Protein AF-E0S6K5-F1 (afdb_monomer_lite)

Organism: Encephalitozoon intestinalis (strain ATCC 50506) (NCBI:txid876142)

Radius of gyration: 36.98 Å; chains: 1; bounding box: 66×77×98 Å

Sequence (216 aa):
MKSRERVLEDIRNRLRTLLSSRKCIGMESIRDDFFFMITNPKIFDELVMEPVFSCNKYWEFKRLMYLCGYSHINRCMFMKGGEKEGRAPSILLKRPEEKDLLRFEEALEDLRKKYLDLEEILDDVWDRLDNIDGALERSMGAIRDVFNKGAEVSGVDLQEINGLVDSLMKYDESESMDTFSEGATPEESDIEAFSSSSEEGHTKVLENKEKKISFF

pLDDT: mean 70.88, std 19.79, range [31.06, 93.88]

Foldseek 3Di:
DPPPVVVLVLLVVLLQCVQPVPDPQQKHDPPNSQKMWRNDVVSCQVPPQCPRVNHNDVVVVQVSCVVNQWDAPDPTMIGRHDPDDDDDPPPPPPDDDPVNVVVVVVVVVVVVVVVVVVVVVVVVVVVVVVVVVVVVVVVVVVVVVVVVVVCVVVVPDPVVVVVVVVVVVVVVVVPDDDDDDDDDDDDDDDDDDDDDDDDDDDDDDDDDDDDDDDDD

Structure (mmCIF, N/CA/C/O backbone):
data_AF-E0S6K5-F1
#
_entry.id   AF-E0S6K5-F1
#
loop_
_atom_site.group_PDB
_atom_site.id
_atom_site.type_symbol
_atom_site.label_atom_id
_atom_site.label_alt_id
_atom_site.label_comp_id
_atom_site.label_asym_id
_atom_site.label_entity_id
_atom_site.label_seq_id
_atom_site.pdbx_PDB_ins_code
_atom_site.Cartn_x
_atom_site.Cartn_y
_atom_site.Cartn_z
_atom_site.occupancy
_atom_site.B_iso_or_equiv
_atom_site.auth_seq_id
_atom_site.auth_comp_id
_atom_site.auth_asym_id
_atom_site.auth_atom_id
_atom_site.pdbx_PDB_model_num
ATOM 1 N N . MET A 1 1 ? -7.425 6.017 -33.477 1.00 52.50 1 MET A N 1
ATOM 2 C CA . MET A 1 1 ? -6.821 5.480 -32.236 1.00 52.50 1 MET A CA 1
ATOM 3 C C . MET A 1 1 ? -5.305 5.508 -32.376 1.00 52.50 1 MET A C 1
ATOM 5 O O . MET A 1 1 ? -4.806 4.985 -33.365 1.00 52.50 1 MET A O 1
ATOM 9 N N . LYS A 1 2 ? -4.562 6.145 -31.458 1.00 61.28 2 LYS A N 1
ATOM 10 C CA . LYS A 1 2 ? -3.095 5.982 -31.419 1.00 61.28 2 LYS A CA 1
ATOM 11 C C . LYS A 1 2 ? -2.809 4.514 -31.083 1.00 61.28 2 LYS A C 1
ATOM 13 O O . LYS A 1 2 ? -3.434 3.984 -30.169 1.00 61.28 2 LYS A O 1
ATOM 18 N N . SER A 1 3 ? -1.927 3.848 -31.830 1.00 82.88 3 SER A N 1
ATOM 19 C CA . SER A 1 3 ? -1.516 2.489 -31.467 1.00 82.88 3 SER A CA 1
ATOM 20 C C . SER A 1 3 ? -0.859 2.514 -30.086 1.00 82.88 3 SER A C 1
ATOM 22 O O . SER A 1 3 ? -0.170 3.476 -29.740 1.00 82.88 3 SER A O 1
ATOM 24 N N . ARG A 1 4 ? -1.083 1.465 -29.291 1.00 80.38 4 ARG A N 1
ATOM 25 C CA . ARG A 1 4 ? -0.506 1.301 -27.948 1.00 80.38 4 ARG A CA 1
ATOM 26 C C . ARG A 1 4 ? 1.006 1.564 -27.929 1.00 80.38 4 ARG A C 1
ATOM 28 O O . ARG A 1 4 ? 1.486 2.255 -27.041 1.00 80.38 4 ARG A O 1
ATOM 35 N N . GLU A 1 5 ? 1.717 1.094 -28.953 1.00 82.06 5 GLU A N 1
ATOM 36 C CA . GLU A 1 5 ? 3.147 1.343 -29.180 1.00 82.06 5 GLU A CA 1
ATOM 37 C C . GLU A 1 5 ? 3.506 2.836 -29.158 1.00 82.06 5 GLU A C 1
ATOM 39 O O . GLU A 1 5 ? 4.441 3.246 -28.481 1.00 82.06 5 GLU A O 1
ATOM 44 N N . ARG A 1 6 ? 2.730 3.673 -29.863 1.00 86.19 6 ARG A N 1
ATOM 45 C CA . ARG A 1 6 ? 2.993 5.118 -29.958 1.00 86.19 6 ARG A CA 1
ATOM 46 C C . ARG A 1 6 ? 2.796 5.820 -28.622 1.00 86.19 6 ARG A C 1
ATOM 48 O O . ARG A 1 6 ? 3.482 6.795 -28.350 1.00 86.19 6 ARG A O 1
ATOM 55 N N . VAL A 1 7 ? 1.849 5.347 -27.811 1.00 85.88 7 VAL A N 1
ATOM 56 C CA . VAL A 1 7 ? 1.611 5.887 -26.466 1.00 85.88 7 VAL A CA 1
ATOM 57 C C . VAL A 1 7 ? 2.765 5.513 -25.538 1.00 85.88 7 VAL A C 1
ATOM 59 O O . VAL A 1 7 ? 3.271 6.370 -24.826 1.00 85.88 7 VAL A O 1
ATOM 62 N N . LEU A 1 8 ? 3.223 4.261 -25.580 1.00 85.31 8 LEU A N 1
ATOM 63 C CA . LEU A 1 8 ? 4.361 3.826 -24.769 1.00 85.31 8 LEU A CA 1
ATOM 64 C C . LEU A 1 8 ? 5.661 4.527 -25.180 1.00 85.31 8 LEU A C 1
ATOM 66 O O . LEU A 1 8 ? 6.419 4.934 -24.307 1.00 85.31 8 LEU A O 1
ATOM 70 N N . GLU A 1 9 ? 5.902 4.743 -26.475 1.00 87.62 9 GLU A N 1
ATOM 71 C CA . GLU A 1 9 ? 7.087 5.483 -26.927 1.00 87.62 9 GLU A CA 1
ATOM 72 C C . GLU A 1 9 ? 7.042 6.964 -26.520 1.00 87.62 9 GLU A C 1
ATOM 74 O O . GLU A 1 9 ? 8.062 7.514 -26.111 1.00 87.62 9 GLU A O 1
ATOM 79 N N . ASP A 1 10 ? 5.867 7.606 -26.549 1.00 90.50 10 ASP A N 1
ATOM 80 C CA . ASP A 1 10 ? 5.690 8.966 -26.014 1.00 90.50 10 ASP A CA 1
ATOM 81 C C . ASP A 1 10 ? 6.072 9.030 -24.527 1.00 90.50 10 ASP A C 1
ATOM 83 O O . ASP A 1 10 ? 6.828 9.901 -24.100 1.00 90.50 10 ASP A O 1
ATOM 87 N N . ILE A 1 11 ? 5.637 8.044 -23.744 1.00 89.44 11 ILE A N 1
ATOM 88 C CA . ILE A 1 11 ? 5.945 7.947 -22.313 1.00 89.44 11 ILE A CA 1
ATOM 89 C C . ILE A 1 11 ? 7.441 7.709 -22.077 1.00 89.44 11 ILE A C 1
ATOM 91 O O . ILE A 1 11 ? 8.036 8.376 -21.228 1.00 89.44 11 ILE A O 1
ATOM 95 N N . ARG A 1 12 ? 8.084 6.829 -22.858 1.00 88.00 12 ARG A N 1
ATOM 96 C CA . ARG A 1 12 ? 9.545 6.643 -22.813 1.00 88.00 12 ARG A CA 1
ATOM 97 C C . ARG A 1 12 ? 10.284 7.941 -23.137 1.00 88.00 12 ARG A C 1
ATOM 99 O O . ARG A 1 12 ? 11.256 8.265 -22.463 1.00 88.00 12 ARG A O 1
ATOM 106 N N . ASN A 1 13 ? 9.827 8.702 -24.132 1.00 89.00 13 ASN A N 1
ATOM 107 C CA . ASN A 1 13 ? 10.437 9.979 -24.511 1.00 89.00 13 ASN A CA 1
ATOM 108 C C . ASN A 1 13 ? 10.299 11.045 -23.423 1.00 89.00 13 ASN A C 1
ATOM 110 O O . ASN A 1 13 ? 11.260 11.774 -23.159 1.00 89.00 13 ASN A O 1
ATOM 114 N N . ARG A 1 14 ? 9.149 11.103 -22.743 1.00 89.50 14 ARG A N 1
ATOM 115 C CA . ARG A 1 14 ? 8.965 11.966 -21.566 1.00 89.50 14 ARG A CA 1
ATOM 116 C C . ARG A 1 14 ? 9.920 11.573 -20.445 1.00 89.50 14 ARG A C 1
ATOM 118 O O . ARG A 1 14 ? 10.608 12.438 -19.915 1.00 89.50 14 ARG A O 1
ATOM 125 N N . LEU A 1 15 ? 10.029 10.277 -20.141 1.00 88.62 15 LEU A N 1
ATOM 126 C CA . LEU A 1 15 ? 10.947 9.773 -19.119 1.00 88.62 15 LEU A CA 1
ATOM 127 C C . LEU A 1 15 ? 12.413 10.112 -19.440 1.00 88.62 15 LEU A C 1
ATOM 129 O O . LEU A 1 15 ? 13.097 10.661 -18.581 1.00 88.62 15 LEU A O 1
ATOM 133 N N . ARG A 1 16 ? 12.878 9.869 -20.675 1.00 86.00 16 ARG A N 1
ATOM 134 C CA . ARG A 1 16 ? 14.235 10.247 -21.127 1.00 86.00 16 ARG A CA 1
ATOM 135 C C . ARG A 1 16 ? 14.485 11.745 -20.964 1.00 86.00 16 ARG A C 1
ATOM 137 O O . ARG A 1 16 ? 15.515 12.150 -20.434 1.00 86.00 16 ARG A O 1
ATOM 144 N N . THR A 1 17 ? 13.520 12.571 -21.375 1.00 87.19 17 THR A N 1
ATOM 145 C CA . THR A 1 17 ? 13.602 14.032 -21.227 1.00 87.19 17 THR A CA 1
ATOM 146 C C . THR A 1 17 ? 13.746 14.431 -19.760 1.00 87.19 17 THR A C 1
ATOM 148 O O . THR A 1 17 ? 14.602 15.252 -19.437 1.00 87.19 17 THR A O 1
ATOM 151 N N . LEU A 1 18 ? 12.954 13.831 -18.864 1.00 86.62 18 LEU A N 1
ATOM 152 C CA . LEU A 1 18 ? 13.034 14.105 -17.431 1.00 86.62 18 LEU A CA 1
ATOM 153 C C . LEU A 1 18 ? 14.399 13.727 -16.852 1.00 86.62 18 LEU A C 1
ATOM 155 O O . LEU A 1 18 ? 15.033 14.561 -16.206 1.00 86.62 18 LEU A O 1
ATOM 159 N N . LEU A 1 19 ? 14.865 12.509 -17.127 1.00 84.69 19 LEU A N 1
ATOM 160 C CA . LEU A 1 19 ? 16.141 11.990 -16.628 1.00 84.69 19 LEU A CA 1
ATOM 161 C C . LEU A 1 19 ? 17.348 12.767 -17.175 1.00 84.69 19 LEU A C 1
ATOM 163 O O . LEU A 1 19 ? 18.331 12.959 -16.462 1.00 84.69 19 LEU A O 1
ATOM 167 N N . SER A 1 20 ? 17.242 13.291 -18.398 1.00 82.56 20 SER A N 1
ATOM 168 C CA . SER A 1 20 ? 18.275 14.118 -19.034 1.00 82.56 20 SER A CA 1
ATOM 169 C C . SER A 1 20 ? 18.255 15.584 -18.587 1.00 82.56 20 SER A C 1
ATOM 171 O O . SER A 1 20 ? 19.233 16.302 -18.791 1.00 82.56 20 SER A O 1
ATOM 173 N N . SER A 1 21 ? 17.161 16.062 -17.982 1.00 76.81 21 SER A N 1
ATOM 174 C CA . SER A 1 21 ? 16.933 17.498 -17.762 1.00 76.81 21 SER A CA 1
ATOM 175 C C . SER A 1 21 ? 17.867 18.160 -16.736 1.00 76.81 21 SER A C 1
ATOM 177 O O . SER A 1 21 ? 17.784 19.374 -16.552 1.00 76.81 21 SER A O 1
ATOM 179 N N . ARG A 1 22 ? 18.750 17.406 -16.057 1.00 66.12 22 ARG A N 1
ATOM 180 C CA . ARG A 1 22 ? 19.609 17.830 -14.921 1.00 66.12 22 ARG A CA 1
ATOM 181 C C . ARG A 1 22 ? 18.869 18.507 -13.754 1.00 66.12 22 ARG A C 1
ATOM 183 O O . ARG A 1 22 ? 19.490 18.815 -12.740 1.00 66.12 22 ARG A O 1
ATOM 190 N N . LYS A 1 23 ? 17.559 18.730 -13.858 1.00 71.62 23 LYS A N 1
ATOM 191 C CA . LYS A 1 23 ? 16.704 19.235 -12.791 1.00 71.62 23 LYS A CA 1
ATOM 192 C C . LYS A 1 23 ? 16.303 18.048 -11.926 1.00 71.62 23 LYS A C 1
ATOM 194 O O . LYS A 1 23 ? 15.588 17.163 -12.384 1.00 71.62 23 LYS A O 1
ATOM 199 N N . CYS A 1 24 ? 16.758 18.034 -10.676 1.00 66.00 24 CYS A N 1
ATOM 200 C CA . CYS A 1 24 ? 16.356 17.016 -9.710 1.00 66.00 24 CYS A CA 1
ATOM 201 C C . CYS A 1 24 ? 14.922 17.308 -9.234 1.00 66.00 24 CYS A C 1
ATOM 203 O O . CYS A 1 24 ? 14.706 17.945 -8.208 1.00 66.00 24 CYS A O 1
ATOM 205 N N . ILE A 1 25 ? 13.927 16.882 -10.013 1.00 81.44 25 ILE A N 1
ATOM 206 C CA . ILE A 1 25 ? 12.492 17.026 -9.698 1.00 81.44 25 ILE A CA 1
ATOM 207 C C . ILE A 1 25 ? 11.985 15.854 -8.842 1.00 81.44 25 ILE A C 1
ATOM 209 O O . ILE A 1 25 ? 10.952 15.252 -9.115 1.00 81.44 25 ILE A O 1
ATOM 213 N N . GLY A 1 26 ? 12.769 15.473 -7.830 1.00 79.25 26 GLY A N 1
ATOM 214 C CA . GLY A 1 26 ? 12.508 14.283 -7.016 1.00 79.25 26 GLY A CA 1
ATOM 215 C C . GLY A 1 26 ? 12.821 12.958 -7.718 1.00 79.25 26 GLY A C 1
ATOM 216 O O . GLY A 1 26 ? 12.506 11.902 -7.176 1.00 79.25 26 GLY A O 1
ATOM 217 N N . MET A 1 27 ? 13.464 13.003 -8.888 1.00 86.00 27 MET A N 1
ATOM 218 C CA . MET A 1 27 ? 13.946 11.843 -9.634 1.00 86.00 27 MET A CA 1
ATOM 219 C C . MET A 1 27 ? 15.360 12.106 -10.153 1.00 86.00 27 MET A C 1
ATOM 221 O O . MET A 1 27 ? 15.649 13.197 -10.643 1.00 86.00 27 MET A O 1
ATOM 225 N N . GLU A 1 28 ? 16.228 11.103 -10.058 1.00 84.44 28 GLU A N 1
ATOM 226 C CA . GLU A 1 28 ? 17.626 11.188 -10.471 1.00 84.44 28 GLU A CA 1
ATOM 227 C C . GLU A 1 28 ? 18.018 9.978 -11.321 1.00 84.44 28 GLU A C 1
ATOM 229 O O . GLU A 1 28 ? 17.720 8.830 -10.977 1.00 84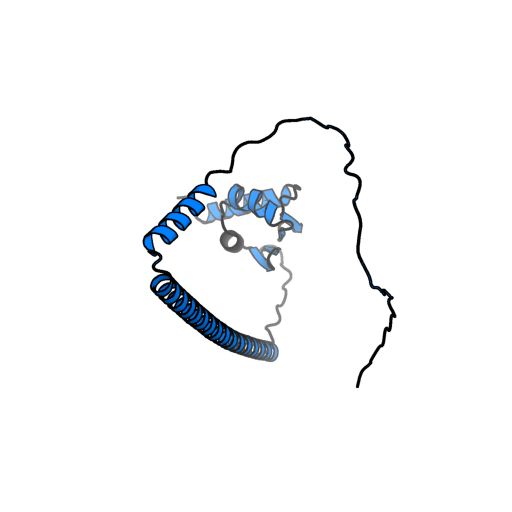.44 28 GLU A O 1
ATOM 234 N N . SER A 1 29 ? 18.689 10.250 -12.442 1.00 84.00 29 SER A N 1
ATOM 235 C CA . SER A 1 29 ? 19.301 9.229 -13.292 1.00 84.00 29 SER A CA 1
ATOM 236 C C . SER A 1 29 ? 20.670 8.873 -12.725 1.00 84.00 29 SER A C 1
ATOM 238 O O . SER A 1 29 ? 21.519 9.743 -12.558 1.00 84.00 29 SER A O 1
ATOM 240 N N . ILE A 1 30 ? 20.893 7.594 -12.433 1.00 75.94 30 ILE A N 1
ATOM 241 C CA . ILE A 1 30 ? 22.168 7.104 -11.887 1.00 75.94 30 ILE A CA 1
ATOM 242 C C . ILE A 1 30 ? 23.116 6.701 -13.028 1.00 75.94 30 ILE A C 1
ATOM 244 O O . ILE A 1 30 ? 24.336 6.774 -12.882 1.00 75.94 30 ILE A O 1
ATOM 248 N N . ARG A 1 31 ? 22.576 6.251 -14.173 1.00 69.19 31 ARG A N 1
ATOM 249 C CA . ARG A 1 31 ? 23.374 5.773 -15.315 1.00 69.19 31 ARG A CA 1
ATOM 250 C C . ARG A 1 31 ? 22.577 5.800 -16.620 1.00 69.19 31 ARG A C 1
ATOM 252 O O . ARG A 1 31 ? 21.830 4.856 -16.862 1.00 69.19 31 ARG A O 1
ATOM 259 N N . ASP A 1 32 ? 22.750 6.847 -17.428 1.00 65.75 32 ASP A N 1
ATOM 260 C CA . ASP A 1 32 ? 22.268 6.981 -18.819 1.00 65.75 32 ASP A CA 1
ATOM 261 C C . ASP A 1 32 ? 20.891 6.333 -19.086 1.00 65.75 32 ASP A C 1
ATOM 263 O O . ASP A 1 32 ? 20.730 5.491 -19.969 1.00 65.75 32 ASP A O 1
ATOM 267 N N . ASP A 1 33 ? 19.899 6.675 -18.257 1.00 65.81 33 ASP A N 1
ATOM 268 C CA . ASP A 1 33 ? 18.496 6.219 -18.319 1.00 65.81 33 ASP A CA 1
ATOM 269 C C . ASP A 1 33 ? 18.253 4.721 -18.069 1.00 65.81 33 ASP A C 1
ATOM 271 O O . ASP A 1 33 ? 17.112 4.241 -18.119 1.00 65.81 33 ASP A O 1
ATOM 275 N N . PHE A 1 34 ? 19.312 3.971 -17.764 1.00 71.44 34 PHE A N 1
ATOM 276 C CA . PHE A 1 34 ? 19.246 2.563 -17.398 1.00 71.44 34 PHE A CA 1
ATOM 277 C C . PHE A 1 34 ? 18.813 2.379 -15.943 1.00 71.44 34 PHE A C 1
ATOM 279 O O . PHE A 1 34 ? 18.116 1.420 -15.626 1.00 71.44 34 PHE A O 1
ATOM 286 N N . PHE A 1 35 ? 19.195 3.306 -15.065 1.00 82.88 35 PHE A N 1
ATOM 287 C CA . PHE A 1 35 ? 18.808 3.314 -13.659 1.00 82.88 35 PHE A CA 1
ATOM 288 C C . PHE A 1 35 ? 18.316 4.694 -13.265 1.00 82.88 35 PHE A C 1
ATOM 290 O O . PHE A 1 35 ? 19.022 5.680 -13.483 1.00 82.88 35 PHE A O 1
ATOM 297 N N . PHE A 1 36 ? 17.155 4.748 -12.619 1.00 87.69 36 PHE A N 1
ATOM 298 C CA . PHE A 1 36 ? 16.707 5.964 -11.962 1.00 87.69 36 PHE A CA 1
ATOM 299 C C . PHE A 1 36 ? 16.118 5.684 -10.586 1.00 87.69 36 PHE A C 1
ATOM 301 O O . PHE A 1 36 ? 15.597 4.600 -10.304 1.00 87.69 36 PHE A O 1
ATOM 308 N N . MET A 1 37 ? 16.227 6.683 -9.722 1.00 88.31 37 MET A N 1
ATOM 309 C CA . MET A 1 37 ? 15.736 6.643 -8.357 1.00 88.31 37 MET A CA 1
ATOM 310 C C . MET A 1 37 ? 14.851 7.850 -8.088 1.00 88.31 37 MET A C 1
ATOM 312 O O . MET A 1 37 ? 15.155 8.962 -8.508 1.00 88.31 37 MET A O 1
ATOM 316 N N . ILE A 1 38 ? 13.766 7.623 -7.359 1.00 89.19 38 ILE A N 1
ATOM 317 C CA . ILE A 1 38 ? 12.931 8.676 -6.797 1.00 89.19 38 ILE A CA 1
ATOM 318 C C . ILE A 1 38 ? 13.589 9.117 -5.491 1.00 89.19 38 ILE A C 1
ATOM 320 O O . ILE A 1 38 ? 13.560 8.396 -4.493 1.00 89.19 38 ILE A O 1
ATOM 324 N N . THR A 1 39 ? 14.236 10.276 -5.524 1.00 86.81 39 THR A N 1
ATOM 325 C CA . THR A 1 39 ? 14.995 10.846 -4.404 1.00 86.81 39 THR A CA 1
ATOM 326 C C . THR A 1 39 ? 14.099 11.601 -3.430 1.00 86.81 39 THR A C 1
ATOM 328 O O . THR A 1 39 ? 14.354 11.593 -2.228 1.00 86.81 39 THR A O 1
ATOM 331 N N . ASN A 1 40 ? 13.024 12.222 -3.926 1.00 87.06 40 ASN A N 1
ATOM 332 C CA . ASN A 1 40 ? 12.060 12.946 -3.104 1.00 87.06 40 ASN A CA 1
ATOM 333 C C . ASN A 1 40 ? 10.623 12.626 -3.552 1.00 87.06 40 ASN A C 1
ATOM 335 O O . ASN A 1 40 ? 10.141 13.237 -4.507 1.00 87.06 40 ASN A O 1
ATOM 339 N N . PRO A 1 41 ? 9.933 11.693 -2.866 1.00 86.50 41 PRO A N 1
ATOM 340 C CA . PRO A 1 41 ? 8.592 11.253 -3.244 1.00 86.50 41 PRO A CA 1
ATOM 341 C C . PRO A 1 41 ? 7.556 12.378 -3.291 1.00 86.50 41 PRO A C 1
ATOM 343 O O . PRO A 1 41 ? 6.747 12.396 -4.205 1.00 86.50 41 PRO A O 1
ATOM 346 N N . LYS A 1 42 ? 7.613 13.351 -2.369 1.00 86.44 42 LYS A N 1
ATOM 347 C CA . LYS A 1 42 ? 6.639 14.457 -2.331 1.00 86.44 42 LYS A CA 1
ATOM 348 C C . LYS A 1 42 ? 6.728 15.328 -3.587 1.00 86.44 42 LYS A C 1
ATOM 350 O O . LYS A 1 42 ? 5.727 15.583 -4.239 1.00 86.44 42 LYS A O 1
ATOM 355 N N . ILE A 1 43 ? 7.950 15.718 -3.956 1.00 87.88 43 ILE A N 1
ATOM 356 C CA . ILE A 1 43 ? 8.203 16.526 -5.160 1.00 87.88 43 ILE A CA 1
ATOM 357 C C . ILE A 1 43 ? 7.888 15.722 -6.427 1.00 87.88 43 ILE A C 1
ATOM 359 O O . ILE A 1 43 ? 7.346 16.261 -7.388 1.00 87.88 43 ILE A O 1
ATOM 363 N N . PHE A 1 44 ? 8.225 14.432 -6.433 1.00 88.88 44 PHE A N 1
ATOM 364 C CA . PHE A 1 44 ? 7.927 13.537 -7.545 1.00 88.88 44 PHE A CA 1
ATOM 365 C C . PHE A 1 44 ? 6.414 13.386 -7.773 1.00 88.88 44 PHE A C 1
ATOM 367 O O . PHE A 1 44 ? 5.954 13.457 -8.913 1.00 88.88 44 PHE A O 1
ATOM 374 N N . ASP A 1 45 ? 5.635 13.236 -6.704 1.00 88.38 45 ASP A N 1
ATOM 375 C CA . ASP A 1 45 ? 4.179 13.141 -6.793 1.00 88.38 45 ASP A CA 1
ATOM 376 C C . ASP A 1 45 ? 3.568 14.442 -7.347 1.00 88.38 45 ASP A C 1
ATOM 378 O O . ASP A 1 45 ? 2.766 14.395 -8.277 1.00 88.38 45 ASP A O 1
ATOM 382 N N . GLU A 1 46 ? 4.012 15.605 -6.863 1.00 87.19 46 GLU A N 1
ATOM 383 C CA . GLU A 1 46 ? 3.491 16.907 -7.304 1.00 87.19 46 GLU A CA 1
ATOM 384 C C . GLU A 1 46 ? 3.900 17.282 -8.738 1.00 87.19 46 GLU A C 1
ATOM 386 O O . GLU A 1 46 ? 3.101 17.843 -9.486 1.00 87.19 46 GLU A O 1
ATOM 391 N N . LEU A 1 47 ? 5.146 17.005 -9.137 1.00 88.38 47 LEU A N 1
ATOM 392 C CA . LEU A 1 47 ? 5.713 17.536 -10.384 1.00 88.38 47 LEU A CA 1
ATOM 393 C C . LEU A 1 47 ? 5.800 16.517 -11.523 1.00 88.38 47 LEU A C 1
ATOM 395 O O . LEU A 1 47 ? 5.950 16.917 -12.679 1.00 88.38 47 LEU A O 1
ATOM 399 N N . VAL A 1 48 ? 5.742 15.215 -11.228 1.00 88.38 48 VAL A N 1
ATOM 400 C CA . VAL A 1 48 ? 6.023 14.156 -12.212 1.00 88.38 48 VAL A CA 1
ATOM 401 C C . VAL A 1 48 ? 4.830 13.230 -12.423 1.00 88.38 48 VAL A C 1
ATOM 403 O O . VAL A 1 48 ? 4.454 12.986 -13.572 1.00 88.38 48 VAL A O 1
ATOM 406 N N . MET A 1 49 ? 4.222 12.729 -11.350 1.00 90.12 49 MET A N 1
ATOM 407 C CA . MET A 1 49 ? 3.158 11.721 -11.424 1.00 90.12 49 MET A CA 1
ATOM 408 C C . MET A 1 49 ? 1.963 12.188 -12.258 1.00 90.12 49 MET A C 1
ATOM 410 O O . MET A 1 49 ? 1.694 11.622 -13.322 1.00 90.12 49 MET A O 1
ATOM 414 N N . GLU A 1 50 ? 1.288 13.247 -11.823 1.00 86.88 50 GLU A N 1
ATOM 415 C CA . GLU A 1 50 ? 0.124 13.787 -12.524 1.00 86.88 50 GLU A CA 1
ATOM 416 C C . GLU A 1 50 ? 0.523 14.642 -13.746 1.00 86.88 50 GLU A C 1
ATOM 418 O O . GLU A 1 50 ? 0.029 14.362 -14.845 1.00 86.88 50 GLU A O 1
ATOM 423 N N . PRO A 1 51 ? 1.474 15.599 -13.648 1.00 88.44 51 PRO A N 1
ATOM 424 C CA . PRO A 1 51 ? 1.758 16.512 -14.759 1.00 88.44 51 PRO A CA 1
ATOM 425 C C . PRO A 1 51 ? 2.425 15.850 -15.970 1.00 88.44 51 PRO A C 1
ATOM 427 O O . PRO A 1 51 ? 2.192 16.266 -17.105 1.00 88.44 51 PRO A O 1
ATOM 430 N N . VAL A 1 52 ? 3.266 14.828 -15.758 1.00 87.62 52 VAL A N 1
ATOM 431 C CA . VAL A 1 52 ? 4.052 14.214 -16.845 1.00 87.62 52 VAL A CA 1
ATOM 432 C C . VAL A 1 52 ? 3.463 12.884 -17.297 1.00 87.62 52 VAL A C 1
ATOM 434 O O . VAL A 1 52 ? 3.399 12.622 -18.506 1.00 87.62 52 VAL A O 1
ATOM 437 N N . PHE A 1 53 ? 3.023 12.054 -16.349 1.00 89.81 53 PHE A N 1
ATOM 438 C CA . PHE A 1 53 ? 2.546 10.696 -16.618 1.00 89.81 53 PHE A CA 1
ATOM 439 C C . PHE A 1 53 ? 1.041 10.501 -16.411 1.00 89.81 53 PHE A C 1
ATOM 441 O O . PHE A 1 53 ? 0.546 9.414 -16.711 1.00 89.81 53 PHE A O 1
ATOM 448 N N . SER A 1 54 ? 0.315 11.526 -15.946 1.00 88.94 54 SER A N 1
ATOM 449 C CA . SER A 1 54 ? -1.130 11.465 -15.678 1.00 88.94 54 SER A CA 1
ATOM 450 C C . SER A 1 54 ? -1.523 10.280 -14.786 1.00 88.94 54 SER A C 1
ATOM 452 O O . SER A 1 54 ? -2.532 9.618 -15.019 1.00 88.94 54 SER A O 1
ATOM 454 N N . CYS A 1 55 ? -0.674 9.974 -13.803 1.00 88.44 55 CYS A N 1
ATOM 455 C CA . CYS A 1 55 ? -0.889 8.933 -12.806 1.00 88.44 55 CYS A CA 1
ATOM 456 C C . CYS A 1 55 ? -1.261 9.587 -11.474 1.00 88.44 55 CYS A C 1
ATOM 458 O O . CYS A 1 55 ? -0.531 10.456 -11.005 1.00 88.44 55 CYS A O 1
ATOM 460 N N . ASN A 1 56 ? -2.324 9.112 -10.825 1.00 87.19 56 ASN A N 1
ATOM 461 C CA . ASN A 1 56 ? -2.776 9.671 -9.542 1.00 87.19 56 ASN A CA 1
ATOM 462 C C . ASN A 1 56 ? -2.335 8.795 -8.366 1.00 87.19 56 ASN A C 1
ATOM 464 O O . ASN A 1 56 ? -2.402 9.193 -7.205 1.00 87.19 56 ASN A O 1
ATOM 468 N N . LYS A 1 57 ? -1.914 7.558 -8.657 1.00 88.19 57 LYS A N 1
ATOM 469 C CA . LYS A 1 57 ? -1.452 6.594 -7.660 1.00 88.19 57 LYS A CA 1
ATOM 470 C C . LYS A 1 57 ? -0.127 5.983 -8.078 1.00 88.19 57 LYS A C 1
ATOM 472 O O . LYS A 1 57 ? 0.062 5.578 -9.223 1.00 88.19 57 LYS A O 1
ATOM 477 N N . TYR A 1 58 ? 0.771 5.799 -7.115 1.00 87.19 58 TYR A N 1
ATOM 478 C CA . TYR A 1 58 ? 2.113 5.272 -7.374 1.00 87.19 58 TYR A CA 1
ATOM 479 C C . TYR A 1 58 ? 2.131 3.873 -8.024 1.00 87.19 58 TYR A C 1
ATOM 481 O O . TYR A 1 58 ? 3.021 3.551 -8.811 1.00 87.19 58 TYR A O 1
ATOM 489 N N . TRP A 1 59 ? 1.133 3.023 -7.754 1.00 83.88 59 TRP A N 1
ATOM 490 C CA . TRP A 1 59 ? 1.039 1.704 -8.393 1.00 83.88 59 TRP A CA 1
ATOM 491 C C . TRP A 1 59 ? 0.689 1.786 -9.891 1.00 83.88 59 TRP A C 1
ATOM 493 O O . TRP A 1 59 ? 1.134 0.930 -10.658 1.00 83.88 59 TRP A O 1
ATOM 503 N N . GLU A 1 60 ? -0.052 2.813 -10.326 1.00 88.25 60 GLU A N 1
ATOM 504 C CA . GLU A 1 60 ? -0.352 3.064 -11.745 1.00 88.25 60 GLU A CA 1
ATOM 505 C C . GLU A 1 60 ? 0.933 3.425 -12.480 1.00 88.25 60 GLU A C 1
ATOM 507 O O . GLU A 1 60 ? 1.242 2.841 -13.519 1.00 88.25 60 GLU A O 1
ATOM 512 N N . PHE A 1 61 ? 1.741 4.291 -11.868 1.00 89.69 61 PHE A N 1
ATOM 513 C CA . PHE A 1 61 ? 3.067 4.627 -12.364 1.00 89.69 61 PHE A CA 1
ATOM 514 C C . PHE A 1 61 ? 3.986 3.403 -12.427 1.00 89.69 61 PHE A C 1
ATOM 516 O O . PHE A 1 61 ? 4.605 3.160 -13.461 1.00 89.69 61 PHE A O 1
ATOM 523 N N . LYS A 1 62 ? 4.028 2.555 -11.388 1.00 87.44 62 LYS A N 1
ATOM 524 C CA . LYS A 1 62 ? 4.793 1.292 -11.435 1.00 87.44 62 LYS A CA 1
ATOM 525 C C . LYS A 1 62 ? 4.363 0.403 -12.598 1.00 87.44 62 LYS A C 1
ATOM 527 O O . LYS A 1 62 ? 5.211 -0.150 -13.299 1.00 87.44 62 LYS A O 1
ATOM 532 N N . ARG A 1 63 ? 3.052 0.263 -12.811 1.00 85.75 63 ARG A N 1
ATOM 533 C CA . ARG A 1 63 ? 2.501 -0.511 -13.928 1.00 85.75 63 ARG A CA 1
ATOM 534 C C . ARG A 1 63 ? 2.897 0.105 -15.268 1.00 85.75 63 ARG A C 1
ATOM 536 O O . ARG A 1 63 ? 3.249 -0.629 -16.187 1.00 85.75 63 ARG A O 1
ATOM 543 N N . LEU A 1 64 ? 2.883 1.430 -15.374 1.00 86.81 64 LEU A N 1
ATOM 544 C CA . LEU A 1 64 ? 3.302 2.153 -16.568 1.00 86.81 64 LEU A CA 1
ATOM 545 C C . LEU A 1 64 ? 4.793 1.959 -16.866 1.00 86.81 64 LEU A C 1
ATOM 547 O O . LEU A 1 64 ? 5.155 1.673 -18.006 1.00 86.81 64 LEU A O 1
ATOM 551 N N . MET A 1 65 ? 5.646 2.043 -15.846 1.00 88.38 65 MET A N 1
ATOM 552 C CA . MET A 1 65 ? 7.080 1.780 -15.963 1.00 88.38 65 MET A CA 1
ATOM 553 C C . MET A 1 65 ? 7.348 0.344 -16.417 1.00 88.38 65 MET A C 1
ATOM 555 O O . MET A 1 65 ? 8.131 0.140 -17.344 1.00 88.38 65 MET A O 1
ATOM 559 N N . TYR A 1 66 ? 6.617 -0.634 -15.876 1.00 85.31 66 TYR A N 1
ATOM 560 C CA . TYR A 1 66 ? 6.680 -2.023 -16.339 1.00 85.31 66 TYR A CA 1
ATOM 561 C C . TYR A 1 66 ? 6.331 -2.164 -17.825 1.00 85.31 66 TYR A C 1
ATOM 563 O O . TYR A 1 66 ? 7.056 -2.809 -18.580 1.00 85.31 66 TYR A O 1
ATOM 571 N N . LEU A 1 67 ? 5.269 -1.494 -18.282 1.00 83.12 67 LEU A N 1
ATOM 572 C CA . LEU A 1 67 ? 4.897 -1.469 -19.700 1.00 83.12 67 LEU A CA 1
ATOM 573 C C . LEU A 1 67 ? 5.936 -0.764 -20.586 1.00 83.12 67 LEU A C 1
ATOM 575 O O . LEU A 1 67 ? 6.022 -1.061 -21.776 1.00 83.12 67 LEU A O 1
ATOM 579 N N . CYS A 1 68 ? 6.727 0.144 -20.017 1.00 82.44 68 CYS A N 1
ATOM 580 C CA . CYS A 1 68 ? 7.836 0.815 -20.692 1.00 82.44 68 CYS A CA 1
ATOM 581 C C . CYS A 1 68 ? 9.153 0.023 -20.631 1.00 82.44 68 CYS A C 1
ATOM 583 O O . CYS A 1 68 ? 10.179 0.536 -21.076 1.00 82.44 68 CYS A O 1
ATOM 585 N N . GLY A 1 69 ? 9.134 -1.203 -20.100 1.00 82.62 69 GLY A N 1
ATOM 586 C CA . GLY A 1 69 ? 10.305 -2.069 -20.003 1.00 82.62 69 GLY A CA 1
ATOM 587 C C . GLY A 1 69 ? 11.165 -1.822 -18.766 1.00 82.62 69 GLY A C 1
ATOM 588 O O . GLY A 1 69 ? 12.305 -2.262 -18.745 1.00 82.62 69 GLY A O 1
ATOM 589 N N . TYR A 1 70 ? 10.665 -1.136 -17.736 1.00 85.06 70 TYR A N 1
ATOM 590 C CA . TYR A 1 70 ? 11.380 -0.933 -16.475 1.00 85.06 70 TYR A CA 1
ATOM 591 C C . TYR A 1 70 ? 10.913 -1.913 -15.395 1.00 85.06 70 TYR A C 1
ATOM 593 O O . TYR A 1 70 ? 9.722 -2.093 -15.155 1.00 85.06 70 TYR A O 1
ATOM 601 N N . SER A 1 71 ? 11.865 -2.490 -14.676 1.00 82.31 71 SER A N 1
ATOM 602 C CA . SER A 1 71 ? 11.636 -3.271 -13.464 1.00 82.31 71 SER A CA 1
ATOM 603 C C . SER A 1 71 ? 11.922 -2.409 -12.239 1.00 82.31 71 SER A C 1
ATOM 605 O O . SER A 1 71 ? 12.878 -1.636 -12.231 1.00 82.31 71 SER A O 1
ATOM 607 N N . HIS A 1 72 ? 11.122 -2.542 -11.184 1.00 81.62 72 HIS A N 1
ATOM 608 C CA . HIS A 1 72 ? 11.417 -1.891 -9.909 1.00 81.62 72 HIS A CA 1
ATOM 609 C C . HIS A 1 72 ? 12.331 -2.793 -9.069 1.00 81.62 72 HIS A C 1
ATOM 611 O O . HIS A 1 72 ? 12.120 -4.001 -9.006 1.00 81.62 72 HIS A O 1
ATOM 617 N N . ILE A 1 73 ? 13.354 -2.211 -8.445 1.00 75.50 73 ILE A N 1
ATOM 618 C CA . ILE A 1 73 ? 14.317 -2.921 -7.585 1.00 75.50 73 ILE A CA 1
ATOM 619 C C . ILE A 1 73 ? 13.903 -2.803 -6.113 1.00 75.50 73 ILE A C 1
ATOM 621 O O . ILE A 1 73 ? 13.989 -3.761 -5.355 1.00 75.50 73 ILE A O 1
ATOM 625 N N . ASN A 1 74 ? 13.434 -1.623 -5.707 1.00 73.62 74 ASN A N 1
ATOM 626 C CA . ASN A 1 74 ? 12.916 -1.332 -4.368 1.00 73.62 74 ASN A CA 1
ATOM 627 C C . ASN A 1 74 ? 11.844 -0.225 -4.485 1.00 73.62 74 ASN A C 1
ATOM 629 O O . ASN A 1 74 ? 11.575 0.256 -5.586 1.00 73.62 74 ASN A O 1
ATOM 633 N N . ARG A 1 75 ? 11.231 0.202 -3.371 1.00 73.75 75 ARG A N 1
ATOM 634 C CA . ARG A 1 75 ? 10.157 1.206 -3.294 1.00 73.75 75 ARG A CA 1
ATOM 635 C C . ARG A 1 75 ? 10.414 2.455 -4.137 1.00 73.75 75 ARG A C 1
ATOM 637 O O . ARG A 1 75 ? 9.439 2.970 -4.670 1.00 73.75 75 ARG A O 1
ATOM 644 N N . CYS A 1 76 ? 11.666 2.880 -4.306 1.00 80.69 76 CYS A N 1
ATOM 645 C CA . CYS A 1 76 ? 12.027 4.114 -5.009 1.00 80.69 76 CYS A CA 1
ATOM 646 C C . CYS A 1 76 ? 12.996 3.920 -6.188 1.00 80.69 76 CYS A C 1
ATOM 648 O O . CYS A 1 76 ? 13.476 4.912 -6.719 1.00 80.69 76 CYS A O 1
ATOM 650 N N . MET A 1 77 ? 13.333 2.690 -6.591 1.00 83.06 77 MET A N 1
ATOM 651 C CA . MET A 1 77 ? 14.367 2.449 -7.612 1.00 83.06 77 MET A CA 1
ATOM 652 C C . MET A 1 77 ? 13.833 1.654 -8.795 1.00 83.06 77 MET A C 1
ATOM 654 O O . MET A 1 77 ? 13.191 0.618 -8.608 1.00 83.06 77 MET A O 1
ATOM 658 N N . PHE A 1 78 ? 14.178 2.100 -10.001 1.00 86.50 78 PHE A N 1
ATOM 659 C CA . PHE A 1 78 ? 13.788 1.492 -11.266 1.00 86.50 78 PHE A CA 1
ATOM 660 C C . PHE A 1 78 ? 15.009 1.234 -12.147 1.00 86.50 78 PHE A C 1
ATOM 662 O O . PHE A 1 78 ? 15.961 2.014 -12.184 1.00 86.50 78 PHE A O 1
ATOM 669 N N . MET A 1 79 ? 14.957 0.128 -12.879 1.00 84.81 79 MET A N 1
ATOM 670 C CA . MET A 1 79 ? 15.983 -0.306 -13.812 1.00 84.81 79 MET A CA 1
ATOM 671 C C . MET A 1 79 ? 15.340 -0.672 -15.138 1.00 84.81 79 MET A C 1
ATOM 673 O O . MET A 1 79 ? 14.390 -1.453 -15.174 1.00 84.81 79 MET A O 1
ATOM 677 N N . LYS A 1 80 ? 15.876 -0.144 -16.232 1.00 80.94 80 LYS A N 1
ATOM 678 C CA . LYS A 1 80 ? 15.456 -0.515 -17.575 1.00 80.94 80 LYS A CA 1
ATOM 679 C C . LYS A 1 80 ? 15.841 -1.973 -17.831 1.00 80.94 80 LYS A C 1
ATOM 681 O O . LYS A 1 80 ? 17.017 -2.328 -17.850 1.00 80.94 80 LYS A O 1
ATOM 686 N N . GLY A 1 81 ? 14.846 -2.828 -18.014 1.00 65.94 81 GLY A N 1
ATOM 687 C CA . GLY A 1 81 ? 15.023 -4.160 -18.567 1.00 65.94 81 GLY A CA 1
ATOM 688 C C . GLY A 1 81 ? 15.522 -4.028 -20.001 1.00 65.94 81 GLY A C 1
ATOM 689 O O . GLY A 1 81 ? 14.927 -3.322 -20.812 1.00 65.94 81 GLY A O 1
ATOM 690 N N . GLY A 1 82 ? 16.660 -4.652 -20.301 1.00 54.00 82 GLY A N 1
ATOM 691 C CA . GLY A 1 82 ? 17.280 -4.561 -21.617 1.00 54.00 82 GLY A CA 1
ATOM 692 C C . GLY A 1 82 ? 16.368 -5.112 -22.713 1.00 54.00 82 GLY A C 1
ATOM 693 O O . GLY A 1 82 ? 16.209 -6.325 -22.840 1.00 54.00 82 GLY A O 1
ATOM 694 N N . GLU A 1 83 ? 15.819 -4.226 -23.542 1.00 48.31 83 GLU A N 1
ATOM 695 C CA . GLU A 1 83 ? 15.498 -4.563 -24.926 1.00 48.31 83 GLU A CA 1
ATOM 696 C C . GLU A 1 83 ? 16.842 -4.864 -25.612 1.00 48.31 83 GLU A C 1
ATOM 698 O O . GLU A 1 83 ? 17.797 -4.093 -25.505 1.00 48.31 83 GLU A O 1
ATOM 703 N N . LYS A 1 84 ? 16.975 -6.051 -26.206 1.00 46.12 84 LYS A N 1
ATOM 704 C CA . LYS A 1 84 ? 18.221 -6.506 -26.830 1.00 46.12 84 LYS A CA 1
ATOM 705 C C . LYS A 1 84 ? 18.694 -5.505 -27.888 1.00 46.12 84 LYS A C 1
ATOM 707 O O . LYS A 1 84 ? 18.025 -5.368 -28.899 1.00 46.12 84 LYS A O 1
ATOM 712 N N . GLU A 1 85 ? 19.873 -4.927 -27.679 1.00 44.81 85 GLU A N 1
ATOM 713 C CA . GLU A 1 85 ? 20.986 -4.845 -28.640 1.00 44.81 85 GLU A CA 1
ATOM 714 C C . GLU A 1 85 ? 22.180 -4.166 -27.947 1.00 44.81 85 GLU A C 1
ATOM 716 O O . GLU A 1 85 ? 22.199 -2.968 -27.697 1.00 44.81 85 GLU A O 1
ATOM 721 N N . GLY A 1 86 ? 23.165 -4.978 -27.557 1.00 38.97 86 GLY A N 1
ATOM 722 C CA . GLY A 1 86 ? 24.269 -4.588 -26.678 1.00 38.97 86 GLY A CA 1
ATOM 723 C C . GLY A 1 86 ? 24.199 -5.397 -25.391 1.00 38.97 86 GLY A C 1
ATOM 724 O O . GLY A 1 86 ? 23.319 -5.187 -24.566 1.00 38.97 86 GLY A O 1
ATOM 725 N N . ARG A 1 87 ? 25.077 -6.400 -25.271 1.00 42.28 87 ARG A N 1
ATOM 726 C CA . ARG A 1 87 ? 25.122 -7.392 -24.184 1.00 42.28 87 ARG A CA 1
ATOM 727 C C . ARG A 1 87 ? 24.876 -6.748 -22.815 1.00 42.28 87 ARG A C 1
ATOM 729 O O . ARG A 1 87 ? 25.795 -6.192 -22.218 1.00 42.28 87 ARG A O 1
ATOM 736 N N . ALA A 1 88 ? 23.661 -6.906 -22.292 1.00 41.34 88 ALA A N 1
ATOM 737 C CA . ALA A 1 88 ? 23.447 -6.865 -20.857 1.00 41.34 88 ALA A CA 1
ATOM 738 C C . ALA A 1 88 ? 24.416 -7.883 -20.234 1.00 41.34 88 ALA A C 1
ATOM 740 O O . ALA A 1 88 ? 24.559 -8.980 -20.793 1.00 41.34 88 ALA A O 1
ATOM 741 N N . PRO A 1 89 ? 25.097 -7.562 -19.120 1.00 43.53 89 PRO A N 1
ATOM 742 C CA . PRO A 1 89 ? 25.799 -8.580 -18.363 1.00 43.53 89 PRO A CA 1
ATOM 743 C C . PRO A 1 89 ? 24.777 -9.675 -18.094 1.00 43.53 89 PRO A C 1
ATOM 745 O O . PRO A 1 89 ? 23.716 -9.409 -17.527 1.00 43.53 89 PRO A O 1
ATOM 748 N N . SER A 1 90 ? 25.049 -10.885 -18.566 1.00 46.00 90 SER A N 1
ATOM 749 C CA . SER A 1 90 ? 24.284 -12.056 -18.180 1.00 46.00 90 SER A CA 1
ATOM 750 C C . SER A 1 90 ? 24.516 -12.244 -16.688 1.00 46.00 90 SER A C 1
ATOM 752 O O . SER A 1 90 ? 25.443 -12.937 -16.274 1.00 46.00 90 SER A O 1
ATOM 754 N N . ILE A 1 91 ? 23.710 -11.561 -15.876 1.00 48.19 91 ILE A N 1
ATOM 755 C CA . ILE A 1 91 ? 23.562 -11.875 -14.469 1.00 48.19 91 ILE A CA 1
ATOM 756 C C . ILE A 1 91 ? 22.874 -13.231 -14.494 1.00 48.19 91 ILE A C 1
ATOM 758 O O . ILE A 1 91 ? 21.665 -13.340 -14.695 1.00 48.19 91 ILE A O 1
ATOM 762 N N . LEU A 1 92 ? 23.687 -14.280 -14.391 1.00 46.06 92 LEU A N 1
ATOM 763 C CA . LEU A 1 92 ? 23.234 -15.601 -14.003 1.00 46.06 92 LEU A CA 1
ATOM 764 C C . LEU A 1 92 ? 22.613 -15.432 -12.619 1.00 46.06 92 LEU A C 1
ATOM 766 O O . LEU A 1 92 ? 23.296 -15.517 -11.601 1.00 46.06 92 LEU A O 1
ATOM 770 N N . LEU A 1 93 ? 21.314 -15.137 -12.590 1.00 49.97 93 LEU A N 1
ATOM 771 C CA . LEU A 1 93 ? 20.501 -15.379 -11.415 1.00 49.97 93 LEU A CA 1
ATOM 772 C C . LEU A 1 93 ? 20.630 -16.877 -11.174 1.00 49.97 93 LEU A C 1
ATOM 774 O O . LEU A 1 93 ? 20.057 -17.682 -11.912 1.00 49.97 93 LEU A O 1
ATOM 778 N N . LYS A 1 94 ? 21.472 -17.256 -10.205 1.00 60.06 94 LYS A N 1
ATOM 779 C CA . LYS A 1 94 ? 21.483 -18.627 -9.714 1.00 60.06 94 LYS A CA 1
ATOM 780 C C . LYS A 1 94 ? 20.042 -18.923 -9.337 1.00 60.06 94 LYS A C 1
ATOM 782 O O . LYS A 1 94 ? 19.446 -18.183 -8.555 1.00 60.06 94 LYS A O 1
ATOM 787 N N . ARG A 1 95 ? 19.471 -19.948 -9.971 1.00 63.38 95 ARG A N 1
ATOM 788 C CA . ARG A 1 95 ? 18.168 -20.460 -9.564 1.00 63.38 95 ARG A CA 1
ATOM 789 C C . ARG A 1 95 ? 18.279 -20.716 -8.051 1.00 63.38 95 ARG A C 1
ATOM 791 O O . ARG A 1 95 ? 19.285 -21.319 -7.667 1.00 63.38 95 ARG A O 1
ATOM 798 N N . PRO A 1 96 ? 17.353 -20.193 -7.226 1.00 67.12 96 PRO A N 1
ATOM 799 C CA . PRO A 1 96 ? 17.414 -20.394 -5.785 1.00 67.12 96 PRO A CA 1
ATOM 800 C C . PRO A 1 96 ? 17.573 -21.884 -5.511 1.00 67.12 96 PRO A C 1
ATOM 802 O O . PRO A 1 96 ? 16.956 -22.712 -6.191 1.00 67.12 96 PRO A O 1
ATOM 805 N N . GLU A 1 97 ? 18.477 -22.219 -4.596 1.00 81.94 97 GLU A N 1
ATOM 806 C CA . GLU A 1 97 ? 18.672 -23.611 -4.228 1.00 81.94 97 GLU A CA 1
ATOM 807 C C . GLU A 1 97 ? 17.400 -24.096 -3.520 1.00 81.94 97 GLU A C 1
ATOM 809 O O . GLU A 1 97 ? 16.682 -23.312 -2.901 1.00 81.94 97 GLU A O 1
ATOM 814 N N . GLU A 1 98 ? 17.096 -25.390 -3.598 1.00 79.88 98 GLU A N 1
ATOM 815 C CA . GLU A 1 98 ? 15.896 -25.971 -2.974 1.00 79.88 98 GLU A CA 1
ATOM 816 C C . GLU A 1 98 ? 15.805 -25.632 -1.474 1.00 79.88 98 GLU A C 1
ATOM 818 O O . GLU A 1 98 ? 14.735 -25.325 -0.958 1.00 79.88 98 GLU A O 1
ATOM 823 N N . LYS A 1 99 ? 16.961 -25.539 -0.805 1.00 81.75 99 LYS A N 1
ATOM 824 C CA . LYS A 1 99 ? 17.090 -25.093 0.589 1.00 81.75 99 LYS A CA 1
ATOM 825 C C . LYS A 1 99 ? 16.641 -23.643 0.826 1.00 81.75 99 LYS A C 1
ATOM 827 O O . LYS A 1 99 ? 16.164 -23.331 1.912 1.00 81.75 99 LYS A O 1
ATOM 832 N N . ASP A 1 100 ? 16.826 -22.753 -0.150 1.00 77.44 100 ASP A N 1
ATOM 833 C CA . ASP A 1 100 ? 16.455 -21.340 -0.034 1.00 77.44 100 ASP A CA 1
ATOM 834 C C . ASP A 1 100 ? 14.938 -21.191 -0.167 1.00 77.44 100 ASP A C 1
ATOM 836 O O . ASP A 1 100 ? 14.330 -20.387 0.536 1.00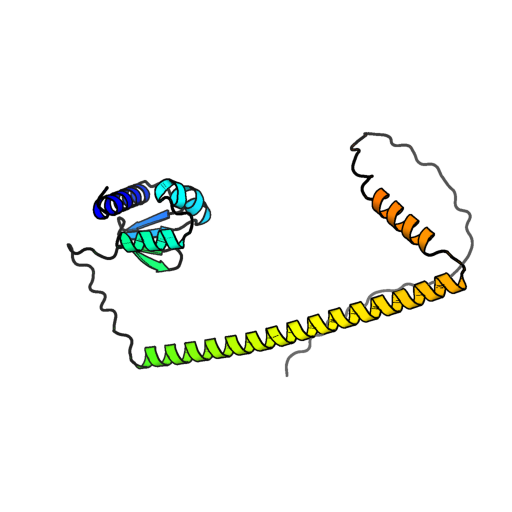 77.44 100 ASP A O 1
ATOM 840 N N . LEU A 1 101 ? 14.327 -22.009 -1.031 1.00 81.94 101 LEU A N 1
ATOM 841 C CA . LEU A 1 101 ? 12.874 -22.103 -1.163 1.00 81.94 101 LEU A CA 1
ATOM 842 C C . LEU A 1 101 ? 12.241 -22.683 0.104 1.00 81.94 101 LEU A C 1
ATOM 844 O O . LEU A 1 101 ? 11.281 -22.105 0.601 1.00 81.94 101 LEU A O 1
ATOM 848 N N . LEU A 1 102 ? 12.825 -23.746 0.666 1.00 84.06 102 LEU A N 1
ATOM 849 C CA . LEU A 1 102 ? 12.341 -24.362 1.904 1.00 84.06 102 LEU A CA 1
ATOM 850 C C . LEU A 1 102 ? 12.380 -23.375 3.081 1.00 84.06 102 LEU A C 1
ATOM 852 O O . LEU A 1 102 ? 11.398 -23.206 3.792 1.00 84.06 102 LEU A O 1
ATOM 856 N N . ARG A 1 103 ? 13.491 -22.642 3.240 1.00 81.94 103 ARG A N 1
ATOM 857 C CA . ARG A 1 103 ? 13.619 -21.600 4.275 1.00 81.94 103 ARG A CA 1
ATOM 858 C C . ARG A 1 103 ? 12.633 -20.456 4.083 1.00 81.94 103 ARG A C 1
ATOM 860 O O . ARG A 1 103 ? 12.180 -19.862 5.056 1.00 81.94 103 ARG A O 1
ATOM 867 N N . PHE A 1 104 ? 12.353 -20.096 2.833 1.00 83.31 104 PHE A N 1
ATOM 868 C CA . PHE A 1 104 ? 11.367 -19.068 2.535 1.00 83.31 104 PHE A CA 1
ATOM 869 C C . PHE A 1 104 ? 9.950 -19.537 2.887 1.00 83.31 104 PHE A C 1
ATOM 871 O O . PHE A 1 104 ? 9.187 -18.764 3.456 1.00 83.31 104 PHE A O 1
ATOM 878 N N . GLU A 1 105 ? 9.620 -20.797 2.606 1.00 86.81 105 GLU A N 1
ATOM 879 C CA . GLU A 1 105 ? 8.350 -21.418 2.989 1.00 86.81 105 GLU A CA 1
ATOM 880 C C . GLU A 1 105 ? 8.184 -21.485 4.515 1.00 86.81 105 GLU A C 1
ATOM 882 O O . GLU A 1 105 ? 7.166 -21.031 5.033 1.00 86.81 105 GLU A O 1
ATOM 887 N N . GLU A 1 106 ? 9.216 -21.921 5.245 1.00 85.81 106 GLU A N 1
ATOM 888 C CA . GLU A 1 106 ? 9.241 -21.904 6.717 1.00 85.81 106 GLU A CA 1
ATOM 889 C C . GLU A 1 106 ? 9.025 -20.487 7.273 1.00 85.81 106 GLU A C 1
ATOM 891 O O . GLU A 1 106 ? 8.199 -20.278 8.160 1.00 85.81 106 GLU A O 1
ATOM 896 N N . ALA A 1 107 ? 9.716 -19.487 6.715 1.00 85.56 107 ALA A N 1
ATOM 897 C CA . ALA A 1 107 ? 9.569 -18.098 7.141 1.00 85.56 107 ALA A CA 1
ATOM 898 C C . ALA A 1 107 ? 8.163 -17.533 6.865 1.00 85.56 107 ALA A C 1
ATOM 900 O O . ALA A 1 107 ? 7.677 -16.695 7.630 1.00 85.56 107 ALA A O 1
ATOM 901 N N . LEU A 1 108 ? 7.510 -17.963 5.780 1.00 87.88 108 LEU A N 1
ATOM 902 C CA . LEU A 1 108 ? 6.128 -17.587 5.485 1.00 87.88 108 LEU A CA 1
ATOM 903 C C . LEU A 1 108 ? 5.143 -18.234 6.457 1.00 87.88 108 LEU A C 1
ATOM 905 O O . LEU A 1 108 ? 4.216 -17.556 6.900 1.00 87.88 108 LEU A O 1
ATOM 909 N N . GLU A 1 109 ? 5.346 -19.499 6.819 1.00 89.25 109 GLU A N 1
ATOM 910 C CA . GLU A 1 109 ? 4.485 -20.181 7.787 1.00 89.25 109 GLU A CA 1
ATOM 911 C C . GLU A 1 109 ? 4.642 -19.580 9.194 1.00 89.25 109 GLU A C 1
ATOM 913 O O . GLU A 1 109 ? 3.648 -19.300 9.865 1.00 89.25 109 GLU A O 1
ATOM 918 N N . ASP A 1 110 ? 5.871 -19.248 9.601 1.00 90.69 110 ASP A N 1
ATOM 919 C CA . ASP A 1 110 ? 6.138 -18.519 10.847 1.00 90.69 110 ASP A CA 1
ATOM 920 C C . ASP A 1 110 ? 5.461 -17.142 10.867 1.00 90.69 110 ASP A C 1
ATOM 922 O O . ASP A 1 110 ? 4.903 -16.721 11.886 1.00 90.69 110 ASP A O 1
ATOM 926 N N . LEU A 1 111 ? 5.504 -16.415 9.744 1.00 88.38 111 LEU A N 1
ATOM 927 C CA . LEU A 1 111 ? 4.831 -15.124 9.618 1.00 88.38 111 LEU A CA 1
ATOM 928 C C . LEU A 1 111 ? 3.310 -15.279 9.714 1.00 88.38 111 LEU A C 1
ATOM 930 O O . LEU A 1 111 ? 2.657 -14.485 10.391 1.00 88.38 111 LEU A O 1
ATOM 934 N N . ARG A 1 112 ? 2.751 -16.306 9.068 1.00 91.00 112 ARG A N 1
ATOM 935 C CA . ARG A 1 112 ? 1.322 -16.619 9.119 1.00 91.00 112 ARG A CA 1
ATOM 936 C C . ARG A 1 112 ? 0.873 -16.953 10.538 1.00 91.00 112 ARG A C 1
ATOM 938 O O . ARG A 1 112 ? -0.167 -16.463 10.965 1.00 91.00 112 ARG A O 1
ATOM 945 N N . LYS A 1 113 ? 1.663 -17.723 11.287 1.00 90.56 113 LYS A N 1
ATOM 946 C CA . LYS A 1 113 ? 1.364 -18.036 12.687 1.00 90.56 113 LYS A CA 1
ATOM 947 C C . LYS A 1 113 ? 1.325 -16.779 13.556 1.00 90.56 113 LYS A C 1
ATOM 949 O O . LYS A 1 113 ? 0.349 -16.557 14.255 1.00 90.56 113 LYS A O 1
ATOM 954 N N . LYS A 1 114 ? 2.331 -15.907 13.436 1.00 90.25 114 LYS A N 1
ATOM 955 C CA . LYS A 1 114 ? 2.354 -14.625 14.165 1.00 90.25 114 LYS A CA 1
ATOM 956 C C . LYS A 1 114 ? 1.168 -13.727 13.821 1.00 90.25 114 LYS A C 1
ATOM 958 O O . LYS A 1 114 ? 0.721 -12.965 14.669 1.00 90.25 114 LYS A O 1
ATOM 963 N N . TYR A 1 115 ? 0.694 -13.781 12.577 1.00 90.62 115 TYR A N 1
ATOM 964 C CA . TYR A 1 115 ? -0.502 -13.055 12.167 1.00 90.62 115 TYR A CA 1
ATOM 965 C C . TYR A 1 115 ? -1.758 -13.588 12.869 1.00 90.62 115 TYR A C 1
ATOM 967 O O . TYR A 1 115 ? -2.536 -12.785 13.369 1.00 90.62 115 TYR A O 1
ATOM 975 N N . LEU A 1 116 ? -1.915 -14.911 12.968 1.00 88.88 116 LEU A N 1
ATOM 976 C CA . LEU A 1 116 ? -3.026 -15.527 13.704 1.00 88.88 116 LEU A CA 1
ATOM 977 C C . LEU A 1 116 ? -2.977 -15.195 15.203 1.00 88.88 116 LEU A C 1
ATOM 979 O O . LEU A 1 116 ? -3.999 -14.836 15.773 1.00 88.88 116 LEU A O 1
ATOM 983 N N . ASP A 1 117 ? -1.791 -15.225 15.820 1.00 92.56 117 ASP A N 1
ATOM 984 C CA . ASP A 1 117 ? -1.628 -14.835 17.229 1.00 92.56 117 ASP A CA 1
ATOM 985 C C . ASP A 1 117 ? -2.050 -13.364 17.459 1.00 92.56 117 ASP A C 1
ATOM 987 O O . ASP A 1 117 ? -2.633 -13.018 18.484 1.00 92.56 117 ASP A O 1
ATOM 991 N N . LEU A 1 118 ? -1.760 -12.473 16.501 1.00 88.44 118 LEU A N 1
ATOM 992 C CA . LEU A 1 118 ? -2.184 -11.068 16.549 1.00 88.44 118 LEU A CA 1
ATOM 993 C C . LEU A 1 118 ? -3.698 -10.897 16.379 1.00 88.44 118 LEU A C 1
ATOM 995 O O . LEU A 1 118 ? -4.263 -9.988 16.982 1.00 88.44 118 LEU A O 1
ATOM 999 N N . GLU A 1 119 ? -4.332 -11.731 15.557 1.00 92.44 119 GLU A N 1
ATOM 1000 C CA . GLU A 1 119 ? -5.784 -11.740 15.356 1.00 92.44 119 GLU A CA 1
ATOM 1001 C C . GLU A 1 119 ? -6.507 -12.141 16.653 1.00 92.44 119 GLU A C 1
ATOM 1003 O O . GLU A 1 119 ? -7.403 -11.427 17.088 1.00 92.44 119 GLU A O 1
ATOM 1008 N N . GLU A 1 120 ? -6.023 -13.170 17.357 1.00 89.50 120 GLU A N 1
ATOM 1009 C CA . GLU A 1 120 ? -6.567 -13.588 18.661 1.00 89.50 120 GLU A CA 1
ATOM 1010 C C . GLU A 1 120 ? -6.439 -12.491 19.734 1.00 89.50 120 GLU A C 1
ATOM 1012 O O . GLU A 1 120 ? -7.366 -12.244 20.505 1.00 89.50 120 GLU A O 1
ATOM 1017 N N . ILE A 1 121 ? -5.304 -11.782 19.772 1.00 91.94 121 ILE A N 1
ATOM 1018 C CA . ILE A 1 121 ? -5.125 -10.642 20.685 1.00 91.94 121 ILE A CA 1
ATOM 1019 C C . ILE A 1 121 ? -6.110 -9.515 20.353 1.00 91.94 121 ILE A C 1
ATOM 1021 O O . ILE A 1 121 ? -6.606 -8.848 21.260 1.00 91.94 121 ILE A O 1
ATOM 1025 N N . LEU A 1 122 ? -6.366 -9.268 19.066 1.00 91.25 122 LEU A N 1
ATOM 1026 C CA . LEU A 1 122 ? -7.318 -8.246 18.643 1.00 91.25 122 LEU A CA 1
ATOM 1027 C C . LEU A 1 122 ? -8.735 -8.593 19.116 1.00 91.25 122 LEU A C 1
ATOM 1029 O O . LEU A 1 122 ? -9.430 -7.708 19.614 1.00 91.25 122 LEU A O 1
ATOM 1033 N N . ASP A 1 123 ? -9.127 -9.861 19.010 1.00 90.12 123 ASP A N 1
ATOM 1034 C CA . ASP A 1 123 ? -10.424 -10.347 19.483 1.00 90.12 123 ASP A CA 1
ATOM 1035 C C . ASP A 1 123 ? -10.567 -10.189 21.012 1.00 90.12 123 ASP A C 1
ATOM 1037 O O . ASP A 1 123 ? -11.563 -9.626 21.466 1.00 90.12 123 ASP A O 1
ATOM 1041 N N . ASP A 1 124 ? -9.549 -10.540 21.818 1.00 93.00 124 ASP A N 1
ATOM 1042 C CA . ASP A 1 124 ? -9.576 -10.307 23.284 1.00 93.00 124 ASP A CA 1
ATOM 1043 C C . ASP A 1 124 ? -9.704 -8.813 23.632 1.00 93.00 124 ASP A C 1
ATOM 1045 O O . ASP A 1 124 ? -10.383 -8.431 24.590 1.00 93.00 124 ASP A O 1
ATOM 1049 N N . VAL A 1 125 ? -9.064 -7.932 22.855 1.00 88.31 125 VAL A N 1
ATOM 1050 C CA . VAL A 1 125 ? -9.188 -6.480 23.048 1.00 88.31 125 VAL A CA 1
ATOM 1051 C C . VAL A 1 125 ? -10.612 -6.005 22.765 1.00 88.31 125 VAL A C 1
ATOM 1053 O O . VAL A 1 125 ? -11.129 -5.197 23.539 1.00 88.31 125 VAL A O 1
ATOM 1056 N N . TRP A 1 126 ? -11.252 -6.498 21.703 1.00 93.88 126 TRP A N 1
ATOM 1057 C CA . TRP A 1 126 ? -12.644 -6.165 21.395 1.00 93.88 126 TRP A CA 1
ATOM 1058 C C . TRP A 1 126 ? -13.600 -6.637 22.489 1.00 93.88 126 TRP A C 1
ATOM 1060 O O . TRP A 1 126 ? -14.372 -5.827 22.998 1.00 93.88 126 TRP A O 1
ATOM 1070 N N . ASP A 1 127 ? -13.465 -7.879 22.952 1.00 89.25 127 ASP A N 1
ATOM 1071 C CA . ASP A 1 127 ? -14.287 -8.413 24.044 1.00 89.25 127 ASP A CA 1
ATOM 1072 C C . ASP A 1 127 ? -14.139 -7.583 25.331 1.00 89.25 127 ASP A C 1
ATOM 1074 O O . ASP A 1 127 ? -15.098 -7.343 26.074 1.00 89.25 127 ASP A O 1
ATOM 1078 N N . ARG A 1 128 ? -12.926 -7.109 25.633 1.00 91.56 128 ARG A N 1
ATOM 1079 C CA . ARG A 1 128 ? -12.687 -6.225 26.783 1.00 91.56 128 ARG A CA 1
ATOM 1080 C C . ARG A 1 128 ? -13.340 -4.859 26.616 1.00 91.56 128 ARG A C 1
ATOM 1082 O O . ARG A 1 128 ? -13.842 -4.329 27.607 1.00 91.56 128 ARG A O 1
ATOM 1089 N N . LEU A 1 129 ? -13.318 -4.288 25.413 1.00 89.88 129 LEU A N 1
ATOM 1090 C CA . LEU A 1 129 ? -13.988 -3.019 25.126 1.00 89.88 129 LEU A CA 1
ATOM 1091 C C . LEU A 1 129 ? -15.502 -3.153 25.303 1.00 89.88 129 LEU A C 1
ATOM 1093 O O . LEU A 1 129 ? -16.083 -2.362 26.043 1.00 89.88 129 LEU A O 1
ATOM 1097 N N . ASP A 1 130 ? -16.105 -4.215 24.771 1.00 90.31 130 ASP A N 1
ATOM 1098 C CA . ASP A 1 130 ? -17.535 -4.496 24.945 1.00 90.31 130 ASP A CA 1
ATOM 1099 C C . ASP A 1 130 ? -17.912 -4.642 26.431 1.00 90.31 130 ASP A C 1
ATOM 1101 O O . ASP A 1 130 ? -18.932 -4.126 26.900 1.00 90.31 130 ASP A O 1
ATOM 1105 N N . ASN A 1 131 ? -17.053 -5.293 27.223 1.00 93.00 131 ASN A N 1
ATOM 1106 C CA . ASN A 1 131 ? -17.247 -5.401 28.669 1.00 93.00 131 ASN A CA 1
ATOM 1107 C C . ASN A 1 131 ? -17.175 -4.043 29.392 1.00 93.00 131 ASN A C 1
ATOM 1109 O O . ASN A 1 131 ? -17.920 -3.823 30.356 1.00 93.00 131 ASN A O 1
ATOM 1113 N N . ILE A 1 132 ? -16.281 -3.145 28.961 1.00 88.81 132 ILE A N 1
ATOM 1114 C CA . ILE A 1 132 ? -16.157 -1.784 29.503 1.00 88.81 132 ILE A CA 1
ATOM 1115 C C . ILE A 1 132 ? -17.404 -0.968 29.166 1.00 88.81 132 ILE A C 1
ATOM 1117 O O . ILE A 1 132 ? -17.982 -0.361 30.072 1.00 88.81 132 ILE A O 1
ATOM 1121 N N . ASP A 1 133 ? -17.862 -1.006 27.917 1.00 88.94 133 ASP A N 1
ATOM 1122 C CA . ASP A 1 133 ? -19.070 -0.302 27.483 1.00 88.94 133 ASP A CA 1
ATOM 1123 C C . ASP A 1 133 ? -20.297 -0.786 28.266 1.00 88.94 133 ASP A C 1
ATOM 1125 O O . ASP A 1 133 ? -21.030 0.017 28.851 1.00 88.94 133 ASP A O 1
ATOM 1129 N N . GLY A 1 134 ? -20.448 -2.102 28.439 1.00 88.94 134 GLY A N 1
ATOM 1130 C CA . GLY A 1 134 ? -21.511 -2.660 29.275 1.00 88.94 134 GLY A CA 1
ATOM 1131 C C . GLY A 1 134 ? -21.411 -2.261 30.757 1.00 88.94 134 GLY A C 1
ATOM 1132 O O . GLY A 1 134 ? -22.425 -2.187 31.458 1.00 88.94 134 GLY A O 1
ATOM 1133 N N . ALA A 1 135 ? -20.209 -2.011 31.287 1.00 89.94 135 ALA A N 1
ATOM 1134 C CA . ALA A 1 135 ? -20.027 -1.500 32.649 1.00 89.94 135 ALA A CA 1
ATOM 1135 C C . ALA A 1 135 ? -20.370 -0.007 32.766 1.00 89.94 135 ALA A C 1
ATOM 1137 O O . ALA A 1 135 ? -20.962 0.409 33.771 1.00 89.94 135 ALA A O 1
ATOM 1138 N N . LEU A 1 136 ? -20.044 0.784 31.743 1.00 88.81 136 LEU A N 1
ATOM 1139 C CA . LEU A 1 136 ? -20.413 2.194 31.641 1.00 88.81 136 LEU A CA 1
ATOM 1140 C C . LEU A 1 136 ? -21.931 2.359 31.568 1.00 88.81 136 LEU A C 1
ATOM 1142 O O . LEU A 1 136 ? -22.490 3.132 32.346 1.00 88.81 136 LEU A O 1
ATOM 1146 N N . GLU A 1 137 ? -22.615 1.579 30.730 1.00 88.69 137 GLU A N 1
ATOM 1147 C CA . GLU A 1 137 ? -24.080 1.591 30.637 1.00 88.69 137 GLU A CA 1
ATOM 1148 C C . GLU A 1 137 ? -24.747 1.279 31.979 1.00 88.69 137 GLU A C 1
ATOM 1150 O O . GLU A 1 137 ? -25.632 2.015 32.425 1.00 88.69 137 GLU A O 1
ATOM 1155 N N . ARG A 1 138 ? -24.278 0.236 32.677 1.00 90.25 138 ARG A N 1
ATOM 1156 C CA . ARG A 1 138 ? -24.779 -0.113 34.016 1.00 90.25 138 ARG A CA 1
ATOM 1157 C C . ARG A 1 138 ? -24.556 1.010 35.027 1.00 90.25 138 ARG A C 1
ATOM 1159 O O . ARG A 1 138 ? -25.441 1.285 35.836 1.00 90.25 138 ARG A O 1
ATOM 1166 N N . SER A 1 139 ? -23.402 1.671 34.973 1.00 84.94 139 SER A N 1
ATOM 1167 C CA . SER A 1 139 ? -23.071 2.780 35.875 1.00 84.94 139 SER A CA 1
ATOM 1168 C C . SER A 1 139 ? -23.948 4.005 35.608 1.00 84.94 139 SER A C 1
ATOM 1170 O O . SER A 1 139 ? -24.490 4.585 36.546 1.00 84.94 139 SER A O 1
ATOM 1172 N N . MET A 1 140 ? -24.165 4.360 34.338 1.00 87.06 140 MET A N 1
ATOM 1173 C CA . MET A 1 140 ? -25.092 5.430 33.954 1.00 87.06 140 MET A CA 1
ATOM 1174 C C . MET A 1 140 ? -26.533 5.117 34.368 1.00 87.06 140 MET A C 1
ATOM 1176 O O . MET A 1 140 ? -27.236 6.010 34.840 1.00 87.06 140 MET A O 1
ATOM 1180 N N . GLY A 1 141 ? -26.964 3.859 34.236 1.00 84.31 141 GLY A N 1
ATOM 1181 C CA . GLY A 1 141 ? -28.263 3.397 34.725 1.00 84.31 141 GLY A CA 1
ATOM 1182 C C . GLY A 1 141 ? -28.416 3.609 36.231 1.00 84.31 141 GLY A C 1
ATOM 1183 O O . GLY A 1 141 ? -29.367 4.249 36.667 1.00 84.31 141 GLY A O 1
ATOM 1184 N N . ALA A 1 142 ? -27.431 3.177 37.022 1.00 83.88 142 ALA A N 1
ATOM 1185 C CA . ALA A 1 142 ? -27.445 3.367 38.472 1.00 83.88 142 ALA A CA 1
ATOM 1186 C C . ALA A 1 142 ? -27.450 4.853 38.879 1.00 83.88 142 ALA A C 1
ATOM 1188 O O . ALA A 1 142 ? -28.171 5.236 39.800 1.00 83.88 142 ALA A O 1
ATOM 1189 N N . ILE A 1 143 ? -26.688 5.704 38.180 1.00 82.50 143 ILE A N 1
ATOM 1190 C CA . ILE A 1 143 ? -26.704 7.159 38.401 1.00 82.50 143 ILE A CA 1
ATOM 1191 C C . ILE A 1 143 ? -28.096 7.726 38.113 1.00 82.50 143 ILE A C 1
ATOM 1193 O O . ILE A 1 143 ? -28.625 8.484 38.925 1.00 82.50 143 ILE A O 1
ATOM 1197 N N . ARG A 1 144 ? -28.714 7.336 36.991 1.00 82.44 144 ARG A N 1
ATOM 1198 C CA . ARG A 1 144 ? -30.067 7.770 36.621 1.00 82.44 144 ARG A CA 1
ATOM 1199 C C . ARG A 1 144 ? -31.101 7.336 37.662 1.00 82.44 144 ARG A C 1
ATOM 1201 O O . ARG A 1 144 ? -31.947 8.140 38.037 1.00 82.44 144 ARG A O 1
ATOM 1208 N N . ASP A 1 145 ? -30.998 6.115 38.176 1.00 82.44 145 ASP A N 1
ATOM 1209 C CA . ASP A 1 145 ? -31.893 5.605 39.219 1.00 82.44 145 ASP A CA 1
ATOM 1210 C C . ASP A 1 145 ? -31.760 6.384 40.535 1.00 82.44 145 ASP A C 1
ATOM 1212 O O . ASP A 1 145 ? -32.765 6.712 41.169 1.00 82.44 145 ASP A O 1
ATOM 1216 N N . VAL A 1 146 ? -30.530 6.705 40.952 1.00 77.94 146 VAL A N 1
ATOM 1217 C CA . VAL A 1 146 ? -30.274 7.535 42.143 1.00 77.94 146 VAL A CA 1
ATOM 1218 C C . VAL A 1 146 ? -30.804 8.951 41.940 1.00 77.94 146 VAL A C 1
ATOM 1220 O O . VAL A 1 146 ? -31.436 9.497 42.843 1.00 77.94 146 VAL A O 1
ATOM 1223 N N . PHE A 1 147 ? -30.591 9.529 40.759 1.00 79.44 147 PHE A N 1
ATOM 1224 C CA . PHE A 1 147 ? -31.065 10.868 40.427 1.00 79.44 147 PHE A CA 1
ATOM 1225 C C . PHE A 1 147 ? -32.595 10.950 40.435 1.00 79.44 147 PHE A C 1
ATOM 1227 O O . PHE A 1 147 ? -33.154 11.834 41.079 1.00 79.44 147 PHE A O 1
ATOM 1234 N N . ASN A 1 148 ? -33.277 9.983 39.814 1.00 77.44 148 ASN A N 1
ATOM 1235 C CA . ASN A 1 148 ? -34.739 9.903 39.810 1.00 77.44 148 ASN A CA 1
ATOM 1236 C C . ASN A 1 148 ? -35.304 9.749 41.228 1.00 77.44 148 ASN A C 1
ATOM 1238 O O . ASN A 1 148 ? -36.217 10.480 41.602 1.00 77.44 148 ASN A O 1
ATOM 1242 N N . LYS A 1 149 ? -34.723 8.870 42.058 1.00 78.88 149 LYS A N 1
ATOM 1243 C CA . LYS A 1 149 ? -35.122 8.745 43.472 1.00 78.88 149 LYS A CA 1
ATOM 1244 C C . LYS A 1 149 ? -34.878 10.033 44.258 1.00 78.88 149 LYS A C 1
ATOM 1246 O O . LYS A 1 149 ? -35.689 10.400 45.100 1.00 78.88 149 LYS A O 1
ATOM 1251 N N . GLY A 1 150 ? -33.769 10.724 43.999 1.00 72.00 150 GLY A N 1
ATOM 1252 C CA . GLY A 1 150 ? -33.471 12.024 44.601 1.00 72.00 150 GLY A CA 1
ATOM 1253 C C . GLY A 1 150 ? -34.495 13.096 44.220 1.00 72.00 150 GLY A C 1
ATOM 1254 O O . GLY A 1 150 ? -34.964 13.827 45.091 1.00 72.00 150 GLY A O 1
ATOM 1255 N N . ALA A 1 151 ? -34.891 13.159 42.949 1.00 68.25 151 ALA A N 1
ATOM 1256 C CA . ALA A 1 151 ? -35.939 14.053 42.460 1.00 68.25 151 ALA A CA 1
ATOM 1257 C C . ALA A 1 151 ? -37.312 13.743 43.086 1.00 68.25 151 ALA A C 1
ATOM 1259 O O . ALA A 1 151 ? -37.979 14.650 43.577 1.00 68.25 151 ALA A O 1
ATOM 1260 N N . GLU A 1 152 ? -37.686 12.462 43.185 1.00 67.00 152 GLU A N 1
ATOM 1261 C CA . GLU A 1 152 ? -38.912 12.028 43.873 1.00 67.00 152 GLU A CA 1
ATOM 1262 C C . GLU A 1 152 ? -38.921 12.420 45.359 1.00 67.00 152 GLU A C 1
ATOM 1264 O O . GLU A 1 152 ? -39.936 12.893 45.869 1.00 67.00 152 GLU A O 1
ATOM 1269 N N . VAL A 1 153 ? -37.793 12.263 46.062 1.00 64.75 153 VAL A N 1
ATOM 1270 C CA . VAL A 1 153 ? -37.671 12.610 47.491 1.00 64.75 153 VAL A CA 1
ATOM 1271 C C . VAL A 1 153 ? -37.659 14.123 47.716 1.00 64.75 153 VAL A C 1
ATOM 1273 O O . VAL A 1 153 ? -38.184 14.598 48.722 1.00 64.75 153 VAL A O 1
ATOM 1276 N N . SER A 1 154 ? -37.063 14.888 46.803 1.00 59.69 154 SER A N 1
ATOM 1277 C CA . SER A 1 154 ? -36.974 16.349 46.906 1.00 59.69 154 SER A CA 1
ATOM 1278 C C . SER A 1 154 ? -38.217 17.078 46.382 1.00 59.69 154 SER A C 1
ATOM 1280 O O . SER A 1 154 ? -38.344 18.280 46.606 1.00 59.69 154 SER A O 1
ATOM 1282 N N . GLY A 1 155 ? -39.145 16.371 45.721 1.00 59.25 155 GLY A N 1
ATOM 1283 C CA . GLY A 1 155 ? -40.310 16.973 45.067 1.00 59.25 155 GLY A CA 1
ATOM 1284 C C . GLY A 1 155 ? -39.937 17.893 43.900 1.00 59.25 155 GLY A C 1
ATOM 1285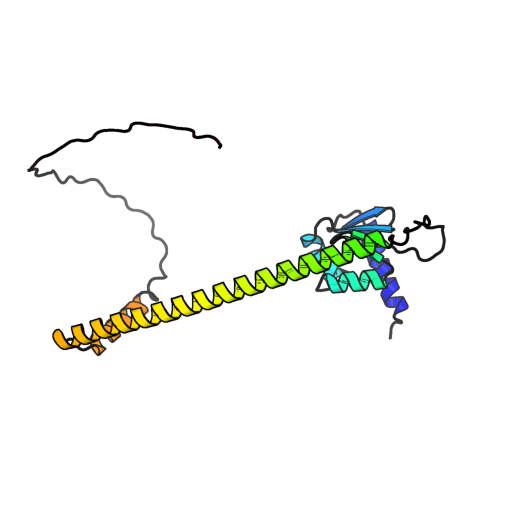 O O . GLY A 1 155 ? -40.740 18.741 43.520 1.00 59.25 155 GLY A O 1
ATOM 1286 N N . VAL A 1 156 ? -38.717 17.763 43.370 1.00 59.25 156 VAL A N 1
ATOM 1287 C CA . VAL A 1 156 ? -38.199 18.601 42.286 1.00 59.25 156 VAL A CA 1
ATOM 1288 C C . VAL A 1 156 ? -38.619 17.998 40.949 1.00 59.25 156 VAL A C 1
ATOM 1290 O O . VAL A 1 156 ? -38.341 16.830 40.673 1.00 59.25 156 VAL A O 1
ATOM 1293 N N . ASP A 1 157 ? -39.295 18.794 40.118 1.00 61.84 157 ASP A N 1
ATOM 1294 C CA . ASP A 1 157 ? -39.746 18.377 38.792 1.00 61.84 157 ASP A CA 1
ATOM 1295 C C . ASP A 1 157 ? -38.548 18.256 37.836 1.00 61.84 157 ASP A C 1
ATOM 1297 O O . ASP A 1 157 ? -37.867 19.229 37.507 1.00 61.84 157 ASP A O 1
ATOM 1301 N N . LEU A 1 158 ? -38.286 17.033 37.373 1.00 59.75 158 LEU A N 1
ATOM 1302 C CA . LEU A 1 158 ? -37.199 16.707 36.446 1.00 59.75 158 LEU A CA 1
ATOM 1303 C C . LEU A 1 158 ? -37.296 17.477 35.116 1.00 59.75 158 LEU A C 1
ATOM 1305 O O . LEU A 1 158 ? -36.282 17.635 34.430 1.00 59.75 158 LEU A O 1
ATOM 1309 N N . GLN A 1 159 ? -38.483 17.980 34.749 1.00 63.50 159 GLN A N 1
ATOM 1310 C CA . GLN A 1 159 ? -38.649 18.842 33.576 1.00 63.50 159 GLN A CA 1
ATOM 1311 C C . GLN A 1 159 ? -37.970 20.210 33.741 1.00 63.50 159 GLN A C 1
ATOM 1313 O O . GLN A 1 159 ? -37.416 20.722 32.767 1.00 63.50 159 GLN A O 1
ATOM 1318 N N . GLU A 1 160 ? -37.939 20.778 34.950 1.00 62.62 160 GLU A N 1
ATOM 1319 C CA . GLU A 1 160 ? -37.291 22.073 35.200 1.00 62.62 160 GLU A CA 1
ATOM 1320 C C . GLU A 1 160 ? -35.762 21.967 35.140 1.00 62.62 160 GLU A C 1
ATOM 1322 O O . GLU A 1 160 ? -35.107 22.840 34.570 1.00 62.62 160 GLU A O 1
ATOM 1327 N N . ILE A 1 161 ? -35.181 20.873 35.647 1.00 64.62 161 ILE A N 1
ATOM 1328 C CA . ILE A 1 161 ? -33.725 20.658 35.598 1.00 64.62 161 ILE A CA 1
ATOM 1329 C C . ILE A 1 161 ? -33.252 20.423 34.159 1.00 64.62 161 ILE A C 1
ATOM 1331 O O . ILE A 1 161 ? -32.267 21.031 33.740 1.00 64.62 161 ILE A O 1
ATOM 1335 N N . ASN A 1 162 ? -33.958 19.597 33.377 1.00 65.88 162 ASN A N 1
ATOM 1336 C CA . ASN A 1 162 ? -33.616 19.394 31.965 1.00 65.88 162 ASN A CA 1
ATOM 1337 C C . ASN A 1 162 ? -33.740 20.696 31.154 1.00 65.88 162 ASN A C 1
ATOM 1339 O O . ASN A 1 162 ? -32.864 20.988 30.345 1.00 65.88 162 ASN A O 1
ATOM 1343 N N . GLY A 1 163 ? -34.753 21.529 31.428 1.00 70.44 163 GLY A N 1
ATOM 1344 C CA . GLY A 1 163 ? -34.868 22.858 30.817 1.00 70.44 163 GLY A CA 1
ATOM 1345 C C . GLY A 1 163 ? -33.716 23.806 31.184 1.00 70.44 163 GLY A C 1
ATOM 1346 O O . GLY A 1 163 ? -33.309 24.638 30.366 1.00 70.44 163 GLY A O 1
ATOM 1347 N N . LEU A 1 164 ? -33.150 23.659 32.386 1.00 67.19 164 LEU A N 1
ATOM 1348 C CA . LEU A 1 164 ? -31.979 24.416 32.827 1.00 67.19 164 LEU A CA 1
ATOM 1349 C C . LEU A 1 164 ? -30.701 23.955 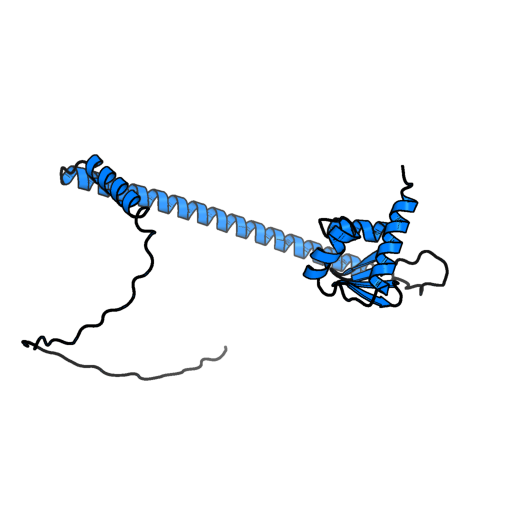32.110 1.00 67.19 164 LEU A C 1
ATOM 1351 O O . LEU A 1 164 ? -29.924 24.792 31.658 1.00 67.19 164 LEU A O 1
ATOM 1355 N N . VAL A 1 165 ? -30.506 22.640 31.962 1.00 73.94 165 VAL A N 1
ATOM 1356 C CA . VAL A 1 165 ? -29.363 22.049 31.240 1.00 73.94 165 VAL A CA 1
ATOM 1357 C C . VAL A 1 165 ? -29.397 22.426 29.756 1.00 73.94 165 VAL A C 1
ATOM 1359 O O . VAL A 1 165 ? -28.377 22.846 29.214 1.00 73.94 165 VAL A O 1
ATOM 1362 N N . ASP A 1 166 ? -30.570 22.385 29.120 1.00 74.12 166 ASP A N 1
ATOM 1363 C CA . ASP A 1 166 ? -30.748 22.822 27.728 1.00 74.12 166 ASP A CA 1
ATOM 1364 C C . ASP A 1 166 ? -30.484 24.327 27.547 1.00 74.12 166 ASP A C 1
ATOM 1366 O O . ASP A 1 166 ? -29.991 24.759 26.503 1.00 74.12 166 ASP A O 1
ATOM 1370 N N . SER A 1 167 ? -30.800 25.144 28.557 1.00 73.12 167 SER A N 1
ATOM 1371 C CA . SER A 1 167 ? -30.486 26.580 28.554 1.00 73.12 167 SER A CA 1
ATOM 1372 C C . SER A 1 167 ? -28.993 26.844 28.759 1.00 73.12 167 SER A C 1
ATOM 1374 O O . SER A 1 167 ? -28.454 27.772 28.161 1.00 73.12 167 SER A O 1
ATOM 1376 N N . LEU A 1 168 ? -28.313 26.012 29.551 1.00 64.00 168 LEU A N 1
ATOM 1377 C CA . LEU A 1 168 ? -26.874 26.109 29.798 1.00 64.00 168 LEU A CA 1
ATOM 1378 C C . LEU A 1 168 ? -26.055 25.705 28.561 1.00 64.00 168 LEU A C 1
ATOM 1380 O O . LEU A 1 168 ? -25.112 26.400 28.200 1.00 64.00 168 LEU A O 1
ATOM 1384 N N . MET A 1 169 ? -26.469 24.646 27.856 1.00 69.19 169 MET A N 1
ATOM 1385 C CA . MET A 1 169 ? -25.838 24.220 26.597 1.00 69.19 169 MET A CA 1
ATOM 1386 C C . MET A 1 169 ? -25.986 25.259 25.477 1.00 69.19 169 MET A C 1
ATOM 1388 O O . MET A 1 169 ? -25.111 25.382 24.628 1.00 69.19 169 MET A O 1
ATOM 1392 N N . LYS A 1 170 ? -27.067 26.049 25.488 1.00 64.75 170 LYS A N 1
ATOM 1393 C CA . LYS A 1 170 ? -27.243 27.185 24.565 1.00 64.75 170 LYS A CA 1
ATOM 1394 C C . LYS A 1 170 ? -26.399 28.405 24.936 1.00 64.75 170 LYS A C 1
ATOM 1396 O O . LYS A 1 170 ? -26.134 29.231 24.069 1.00 64.75 170 LYS A O 1
ATOM 1401 N N . TYR A 1 171 ? -26.002 28.536 26.201 1.00 56.34 171 TYR A N 1
ATOM 1402 C CA . TYR A 1 171 ? -25.142 29.627 26.660 1.00 56.34 171 TYR A CA 1
ATOM 1403 C C . TYR A 1 171 ? -23.691 29.441 26.188 1.00 56.34 171 TYR A C 1
ATOM 1405 O O . TYR A 1 171 ? -23.068 30.418 25.773 1.00 56.34 171 TYR A O 1
ATOM 1413 N N . ASP A 1 172 ? -23.199 28.200 26.143 1.00 52.72 172 ASP A N 1
ATOM 1414 C CA . ASP A 1 172 ? -21.828 27.867 25.711 1.00 52.72 172 ASP A CA 1
ATOM 1415 C C . ASP A 1 172 ? -21.596 28.091 24.198 1.00 52.72 172 ASP A C 1
ATOM 1417 O O . ASP A 1 172 ? -20.477 28.322 23.751 1.00 52.72 172 ASP A O 1
ATOM 1421 N N . GLU A 1 173 ? -22.664 28.113 23.389 1.00 53.72 173 GLU A N 1
ATOM 1422 C CA . GLU A 1 173 ? -22.592 28.466 21.960 1.00 53.72 173 GLU A CA 1
ATOM 1423 C C . GLU A 1 173 ? -22.613 29.987 21.696 1.00 53.72 173 GLU A C 1
ATOM 1425 O O . GLU A 1 173 ? -22.428 30.413 20.554 1.00 53.72 173 GLU A O 1
ATOM 1430 N N . SER A 1 174 ? -22.839 30.823 22.719 1.00 54.00 174 SER A N 1
ATOM 1431 C CA . SER A 1 174 ? -23.051 32.272 22.551 1.00 54.00 174 SER A CA 1
ATOM 1432 C C . SER A 1 174 ? -21.872 33.172 22.951 1.00 54.00 174 SER A C 1
ATOM 1434 O O . SER A 1 174 ? -21.878 34.350 22.597 1.00 54.00 174 SER A O 1
ATOM 1436 N N . GLU A 1 175 ? -20.823 32.642 23.590 1.00 51.12 175 GLU A N 1
ATOM 1437 C CA . GLU A 1 175 ? -19.593 33.388 23.918 1.00 51.12 175 GLU A CA 1
ATOM 1438 C C . GLU A 1 175 ? -18.424 33.022 22.984 1.00 51.12 175 GLU A C 1
ATOM 1440 O O . GLU A 1 175 ? -17.377 32.526 23.391 1.00 51.12 175 GLU A O 1
ATOM 1445 N N . SER A 1 176 ? -18.568 33.316 21.690 1.00 53.75 176 SER A N 1
ATOM 1446 C CA . SER A 1 176 ? -17.414 33.431 20.787 1.00 53.75 176 SER A CA 1
ATOM 1447 C C . SER A 1 176 ? -17.536 34.645 19.859 1.00 53.75 176 SER A C 1
ATOM 1449 O O . SER A 1 176 ? -17.724 34.501 18.655 1.00 53.75 176 SER A O 1
ATOM 1451 N N . MET A 1 177 ? -17.466 35.844 20.440 1.00 45.12 177 MET A N 1
ATOM 1452 C CA . MET A 1 177 ? -17.063 37.141 19.857 1.00 45.12 177 MET A CA 1
ATOM 1453 C C . MET A 1 177 ? -17.274 38.172 20.982 1.00 45.12 177 MET A C 1
ATOM 1455 O O . MET A 1 177 ? -18.373 38.286 21.498 1.00 45.12 177 MET A O 1
ATOM 1459 N N . ASP A 1 178 ? -16.266 38.842 21.534 1.00 39.16 178 ASP A N 1
ATOM 1460 C CA . ASP A 1 178 ? -15.449 39.798 20.806 1.00 39.16 178 ASP A CA 1
ATOM 1461 C C . ASP A 1 178 ? -14.028 39.958 21.361 1.00 39.16 178 ASP A C 1
ATOM 1463 O O . ASP A 1 178 ? -13.740 40.013 22.555 1.00 39.16 178 ASP A O 1
ATOM 1467 N N . THR A 1 179 ? -13.143 40.086 20.389 1.00 42.56 179 THR A 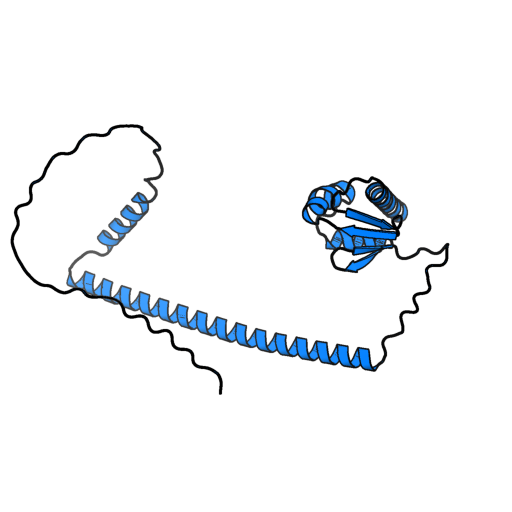N 1
ATOM 1468 C CA . THR A 1 179 ? -11.755 40.513 20.426 1.00 42.56 179 THR A CA 1
ATOM 1469 C C . THR A 1 179 ? -11.555 41.961 20.894 1.00 42.56 179 THR A C 1
ATOM 1471 O O . THR A 1 179 ? -12.207 42.864 20.388 1.00 42.56 179 THR A O 1
ATOM 1474 N N . PHE A 1 180 ? -10.508 42.147 21.710 1.00 39.88 180 PHE A N 1
ATOM 1475 C CA . PHE A 1 180 ? -9.642 43.334 21.836 1.00 39.88 180 PHE A CA 1
ATOM 1476 C C . PHE A 1 180 ? -10.266 44.679 22.271 1.00 39.88 180 PHE A C 1
ATOM 1478 O O . PHE A 1 180 ? -10.859 45.396 21.474 1.00 39.88 180 PHE A O 1
ATOM 1485 N N . SER A 1 181 ? -9.907 45.134 23.480 1.00 38.62 181 SER A N 1
ATOM 1486 C CA . SER A 1 181 ? -9.579 46.551 23.695 1.00 38.62 181 SER A CA 1
ATOM 1487 C C . SER A 1 181 ? -8.509 46.734 24.776 1.00 38.62 181 SER A C 1
ATOM 1489 O O . SER A 1 181 ? -8.700 46.470 25.957 1.00 38.62 181 SER A O 1
ATOM 1491 N N . GLU A 1 182 ? -7.368 47.176 24.273 1.00 35.81 182 GLU A N 1
ATOM 1492 C CA . GLU A 1 182 ? -6.269 47.952 24.841 1.00 35.81 182 GLU A CA 1
ATOM 1493 C C . GLU A 1 182 ? -6.541 48.721 26.156 1.00 35.81 182 GLU A C 1
ATOM 1495 O O . GLU A 1 182 ? -7.474 49.512 26.251 1.00 35.81 182 GLU A O 1
ATOM 1500 N N . GLY A 1 183 ? -5.623 48.546 27.117 1.00 37.06 183 GLY A N 1
ATOM 1501 C CA . GLY A 1 183 ? -5.098 49.614 27.977 1.00 37.06 183 GLY A CA 1
ATOM 1502 C C . GLY A 1 183 ? -5.982 50.179 29.094 1.00 37.06 183 GLY A C 1
ATOM 1503 O O . GLY A 1 183 ? -6.711 51.135 28.872 1.00 37.06 183 GLY A O 1
ATOM 1504 N N . ALA A 1 184 ? -5.757 49.718 30.330 1.00 34.66 184 ALA A N 1
ATOM 1505 C CA . ALA A 1 184 ? -5.750 50.572 31.528 1.00 34.66 184 ALA A CA 1
ATOM 1506 C C . ALA A 1 184 ? -5.200 49.802 32.743 1.00 34.66 184 ALA A C 1
ATOM 1508 O O . ALA A 1 184 ? -5.849 48.905 33.273 1.00 34.66 184 ALA A O 1
ATOM 1509 N N . THR A 1 185 ? -4.009 50.175 33.212 1.00 42.12 185 THR A N 1
ATOM 1510 C CA . THR A 1 185 ? -3.638 50.049 34.633 1.00 42.12 185 THR A CA 1
ATOM 1511 C C . THR A 1 185 ? -4.507 50.996 35.460 1.00 42.12 185 THR A C 1
ATOM 1513 O O . THR A 1 185 ? -4.735 52.126 35.021 1.00 42.12 185 THR A O 1
ATOM 1516 N N . PRO A 1 186 ? -4.965 50.576 36.646 1.00 41.09 186 PRO A N 1
ATOM 1517 C CA . PRO A 1 186 ? -4.608 51.327 37.859 1.00 41.09 186 PRO A CA 1
ATOM 1518 C C . PRO A 1 186 ? -4.275 50.378 39.025 1.00 41.09 186 PRO A C 1
ATOM 1520 O O . PRO A 1 186 ? -4.926 49.361 39.229 1.00 41.09 186 PRO A O 1
ATOM 1523 N N . GLU A 1 187 ? -3.105 50.557 39.626 1.00 37.09 187 GLU A N 1
ATOM 1524 C CA . GLU A 1 187 ? -2.905 51.238 40.917 1.00 37.09 187 GLU A CA 1
ATOM 1525 C C . GLU A 1 187 ? -3.230 50.362 42.132 1.00 37.09 187 GLU A C 1
ATOM 1527 O O . GLU A 1 187 ? -4.354 49.928 42.372 1.00 37.09 187 GLU A O 1
ATOM 1532 N N . GLU A 1 188 ? -2.163 50.126 42.893 1.00 40.25 188 GLU A N 1
ATOM 1533 C CA . GLU A 1 188 ? -2.157 49.606 44.249 1.00 40.25 188 GLU A CA 1
ATOM 1534 C C . GLU A 1 188 ? -3.139 50.386 45.132 1.00 40.25 188 GLU A C 1
ATOM 1536 O O . GLU A 1 188 ? -3.125 51.615 45.168 1.00 40.25 188 GLU A O 1
ATOM 1541 N N . SER A 1 189 ? -3.948 49.669 45.909 1.00 42.81 189 SER A N 1
ATOM 1542 C CA . SER A 1 189 ? -4.409 50.186 47.195 1.00 42.81 189 SER A CA 1
ATOM 1543 C C . SER A 1 189 ? -4.582 49.046 48.194 1.00 42.81 189 SER A C 1
ATOM 1545 O O . SER A 1 189 ? -5.426 48.162 48.060 1.00 42.81 189 SER A O 1
ATOM 1547 N N . ASP A 1 190 ? -3.664 49.077 49.150 1.00 39.84 190 ASP A N 1
ATOM 1548 C CA . ASP A 1 190 ? -3.751 48.682 50.549 1.00 39.84 190 ASP A CA 1
ATOM 1549 C C . ASP A 1 190 ? -5.076 48.075 51.023 1.00 39.84 190 ASP A C 1
ATOM 1551 O O . ASP A 1 190 ? -6.085 48.761 51.189 1.00 39.84 190 ASP A O 1
ATOM 1555 N N . ILE A 1 191 ? -5.010 46.807 51.426 1.00 46.81 191 ILE A N 1
ATOM 1556 C CA . ILE A 1 191 ? -5.812 46.342 52.554 1.00 46.81 191 ILE A CA 1
ATOM 1557 C C . ILE A 1 191 ? -4.851 45.723 53.562 1.00 46.81 191 ILE A C 1
ATOM 1559 O O . ILE A 1 191 ? -4.329 44.622 53.375 1.00 46.81 191 ILE A O 1
ATOM 1563 N N . GLU A 1 192 ? -4.606 46.489 54.624 1.00 38.72 192 GLU A N 1
ATOM 1564 C CA . GLU A 1 192 ? -3.959 46.027 55.841 1.00 38.72 192 GLU A CA 1
ATOM 1565 C C . GLU A 1 192 ? -4.685 44.803 56.402 1.00 38.72 192 GLU A C 1
ATOM 1567 O O . GLU A 1 192 ? -5.911 44.747 56.526 1.00 38.72 192 GLU A O 1
ATOM 1572 N N . ALA A 1 193 ? -3.873 43.820 56.772 1.00 36.56 193 ALA A N 1
ATOM 1573 C CA . ALA A 1 193 ? -4.274 42.653 57.520 1.00 36.56 193 ALA A CA 1
ATOM 1574 C C . ALA A 1 193 ? -4.822 43.047 58.899 1.00 36.56 193 ALA A C 1
ATOM 1576 O O . ALA A 1 193 ? -4.161 43.756 59.656 1.00 36.56 193 ALA A O 1
ATOM 1577 N N . PHE A 1 194 ? -5.955 42.453 59.283 1.00 31.06 194 PHE A N 1
ATOM 1578 C CA . PHE A 1 194 ? -6.169 42.094 60.679 1.00 31.06 194 PHE A CA 1
ATOM 1579 C C . PHE A 1 194 ? -6.025 40.586 60.855 1.00 31.06 194 PHE A C 1
ATOM 1581 O O . PHE A 1 194 ? -6.795 39.773 60.349 1.00 31.06 194 PHE A O 1
ATOM 1588 N N . SER A 1 195 ? -4.943 40.287 61.560 1.00 35.50 195 SER A N 1
ATOM 1589 C CA . SER A 1 195 ? -4.447 39.010 62.032 1.00 35.50 195 SER A CA 1
ATOM 1590 C C . SER A 1 195 ? -5.344 38.320 63.057 1.00 35.50 195 SER A C 1
ATOM 1592 O O . SER A 1 195 ? -6.211 38.928 63.682 1.00 35.50 195 SER A O 1
ATOM 1594 N N . SER A 1 196 ? -4.895 37.094 63.345 1.00 34.91 196 SER A N 1
ATOM 1595 C CA . SER A 1 196 ? -5.079 36.257 64.539 1.00 34.91 196 SER A CA 1
ATOM 1596 C C . SER A 1 196 ? -6.141 35.178 64.352 1.00 34.91 196 SER A C 1
ATOM 1598 O O . SER A 1 196 ? -7.258 35.457 63.948 1.00 34.91 196 SER A O 1
ATOM 1600 N N . SER A 1 197 ? -5.860 33.900 64.574 1.00 35.75 197 SER A N 1
ATOM 1601 C CA . SER A 1 197 ? -4.746 33.176 65.216 1.00 35.75 197 SER A CA 1
ATOM 1602 C C . SER A 1 197 ? -5.030 31.686 64.929 1.00 35.75 197 SER A C 1
ATOM 1604 O O . SER A 1 197 ? -6.180 31.346 64.675 1.00 35.75 197 SER A O 1
ATOM 1606 N N . SER A 1 198 ? -4.142 30.704 64.944 1.00 40.38 198 SER A N 1
ATOM 1607 C CA . SER A 1 19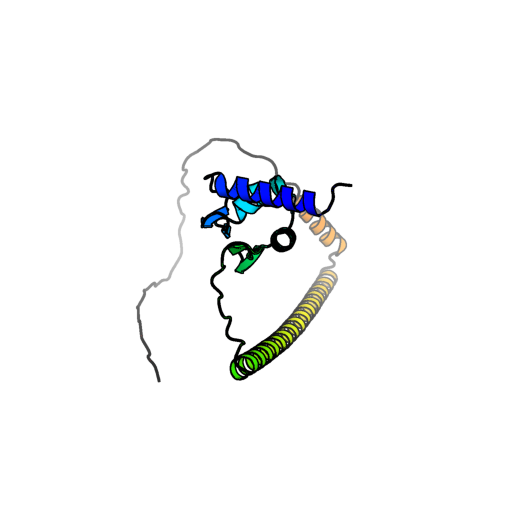8 ? -2.783 30.508 65.443 1.00 40.38 198 SER A CA 1
ATOM 1608 C C . SER A 1 198 ? -2.393 29.086 65.011 1.00 40.38 198 SER A C 1
ATOM 1610 O O . SER A 1 198 ? -3.275 28.235 64.953 1.00 40.38 198 SER A O 1
ATOM 1612 N N . GLU A 1 199 ? -1.087 28.873 64.799 1.00 41.47 199 GLU A N 1
ATOM 1613 C CA . GLU A 1 199 ? -0.316 27.692 65.257 1.00 41.47 199 GLU A CA 1
ATOM 1614 C C . GLU A 1 199 ? -0.735 26.309 64.719 1.00 41.47 199 GLU A C 1
ATOM 1616 O O . GLU A 1 199 ? -1.882 25.903 64.771 1.00 41.47 199 GLU A O 1
ATOM 1621 N N . GLU A 1 200 ? 0.114 25.450 64.171 1.00 37.56 200 GLU A N 1
ATOM 1622 C CA . GLU A 1 200 ? 1.559 25.206 64.191 1.00 37.56 200 GLU A CA 1
ATOM 1623 C C . GLU A 1 200 ? 1.780 24.280 62.971 1.00 37.56 200 GLU A C 1
ATOM 1625 O O . GLU A 1 200 ? 0.906 23.502 62.604 1.00 37.56 200 GLU A O 1
ATOM 1630 N N . GLY A 1 201 ? 2.863 24.320 62.206 1.00 32.38 201 GLY A N 1
ATOM 1631 C CA . GLY A 1 201 ? 4.234 24.241 62.672 1.00 32.38 201 GLY A CA 1
ATOM 1632 C C . GLY A 1 201 ? 4.871 22.969 62.094 1.00 32.38 201 GLY A C 1
ATOM 1633 O O . GLY A 1 201 ? 4.373 21.867 62.281 1.00 32.38 201 GLY A O 1
ATOM 1634 N N . HIS A 1 202 ? 6.008 23.165 61.425 1.00 34.44 202 HIS A N 1
ATOM 1635 C CA . HIS A 1 202 ? 7.047 22.179 61.091 1.00 34.44 202 HIS A CA 1
ATOM 1636 C C . HIS A 1 202 ? 7.011 21.414 59.756 1.00 34.44 202 HIS A C 1
ATOM 1638 O O . HIS A 1 202 ? 6.791 20.214 59.642 1.00 34.44 202 HIS A O 1
ATOM 1644 N N . THR A 1 203 ? 7.456 22.168 58.752 1.00 31.56 203 THR A N 1
ATOM 1645 C CA . THR A 1 203 ? 8.579 21.849 57.853 1.00 31.56 203 THR A CA 1
ATOM 1646 C C . THR A 1 203 ? 9.629 20.850 58.383 1.00 31.56 203 THR A C 1
ATOM 1648 O O . THR A 1 203 ? 10.123 20.996 59.501 1.00 31.56 203 THR A O 1
ATOM 1651 N N . LYS A 1 204 ? 10.092 19.934 57.513 1.00 40.62 204 LYS A N 1
ATOM 1652 C CA . LYS A 1 204 ? 11.481 19.848 56.981 1.00 40.62 204 LYS A CA 1
ATOM 1653 C C . LYS A 1 204 ? 11.670 18.560 56.152 1.00 40.62 204 LYS A C 1
ATOM 1655 O O . LYS A 1 204 ? 11.353 17.477 56.612 1.00 40.62 204 LYS A O 1
ATOM 1660 N N . VAL A 1 205 ? 11.963 18.693 54.856 1.00 35.06 205 VAL A N 1
ATOM 1661 C CA . VAL A 1 205 ? 13.304 18.617 54.222 1.00 35.06 205 VAL A CA 1
ATOM 1662 C C . VAL A 1 205 ? 13.731 17.184 53.864 1.00 35.06 205 VAL A C 1
ATOM 1664 O O . VAL A 1 205 ? 14.050 16.373 54.720 1.00 35.06 205 VAL A O 1
ATOM 1667 N N . LEU A 1 206 ? 13.731 16.958 52.545 1.00 37.50 206 LEU A N 1
ATOM 1668 C CA . LEU A 1 206 ? 14.649 16.170 51.710 1.00 37.50 206 LEU A CA 1
ATOM 1669 C C . LEU A 1 206 ? 15.733 15.331 52.411 1.00 37.50 206 LEU A C 1
ATOM 1671 O O . LEU A 1 206 ? 16.670 15.884 52.979 1.00 37.50 206 LEU A O 1
ATOM 1675 N N . GLU A 1 207 ? 15.733 14.026 52.127 1.00 36.72 207 GLU A N 1
ATOM 1676 C CA . GLU A 1 207 ? 16.969 13.257 51.951 1.00 36.72 207 GLU A CA 1
ATOM 1677 C C . GLU A 1 207 ? 16.887 12.337 50.723 1.00 36.72 207 GLU A C 1
ATOM 1679 O O . GLU A 1 207 ? 16.049 11.442 50.619 1.00 36.72 207 GLU A O 1
ATOM 1684 N N . ASN A 1 208 ? 17.822 12.575 49.802 1.00 34.44 208 ASN A N 1
ATOM 1685 C CA . ASN A 1 208 ? 18.249 11.683 48.729 1.00 34.44 208 ASN A CA 1
ATOM 1686 C C . ASN A 1 208 ? 18.639 10.302 49.262 1.00 34.44 208 ASN A C 1
ATOM 1688 O O . ASN A 1 208 ? 19.492 10.234 50.145 1.00 34.44 208 ASN A O 1
ATOM 1692 N N . LYS A 1 209 ? 18.202 9.223 48.597 1.00 40.25 209 LYS A N 1
ATOM 1693 C CA . LYS A 1 209 ? 19.020 8.006 48.428 1.00 40.25 209 LYS A CA 1
ATOM 1694 C C . LYS A 1 209 ? 18.777 7.363 47.064 1.00 40.25 209 LYS A C 1
ATOM 1696 O O . LYS A 1 209 ? 17.796 6.660 46.854 1.00 40.25 209 LYS A O 1
ATOM 1701 N N . GLU A 1 210 ? 19.741 7.555 46.168 1.00 40.28 210 GLU A N 1
ATOM 1702 C CA . GLU A 1 210 ? 20.059 6.585 45.122 1.00 40.28 210 GLU A CA 1
ATOM 1703 C C . GLU A 1 210 ? 20.328 5.215 45.761 1.00 40.28 210 GLU A C 1
ATOM 1705 O O . GLU A 1 210 ? 21.073 5.126 46.741 1.00 40.28 210 GLU A O 1
ATOM 1710 N N . LYS A 1 211 ? 19.796 4.135 45.178 1.00 42.16 211 LYS A N 1
ATOM 1711 C CA . LYS A 1 211 ? 20.386 2.795 45.306 1.00 42.16 211 LYS A CA 1
ATOM 1712 C C . LYS A 1 211 ? 20.031 1.893 44.118 1.00 42.16 211 LYS A C 1
ATOM 1714 O O . LYS A 1 211 ? 18.921 1.394 43.992 1.00 42.16 211 LYS A O 1
ATOM 1719 N N . LYS A 1 212 ? 21.055 1.686 43.282 1.00 39.00 212 LYS A N 1
ATOM 1720 C CA . LYS A 1 212 ? 21.387 0.474 42.508 1.00 39.00 212 LYS A CA 1
ATOM 1721 C C . LYS A 1 212 ? 20.889 -0.834 43.136 1.00 39.00 212 LYS A C 1
ATOM 1723 O O . LYS A 1 212 ? 21.239 -1.067 44.289 1.00 39.00 212 LYS A O 1
ATOM 1728 N N . ILE A 1 213 ? 20.308 -1.721 42.317 1.00 38.06 213 ILE A N 1
ATOM 1729 C CA . ILE A 1 213 ? 20.417 -3.204 42.351 1.00 38.06 213 ILE A CA 1
ATOM 1730 C C . ILE A 1 213 ? 20.136 -3.663 40.896 1.00 38.06 213 ILE A C 1
ATOM 1732 O O . ILE A 1 213 ? 19.053 -3.388 40.400 1.00 38.06 213 ILE A O 1
ATOM 1736 N N . SER A 1 214 ? 21.075 -4.035 40.014 1.00 35.41 214 SER A N 1
ATOM 1737 C CA . SER A 1 214 ? 21.989 -5.194 39.899 1.00 35.41 214 SER A CA 1
ATOM 1738 C C . SER A 1 214 ? 21.332 -6.584 39.857 1.00 35.41 214 SER A C 1
ATOM 1740 O O . SER A 1 214 ? 20.875 -7.084 40.876 1.00 35.41 214 SER A O 1
ATOM 1742 N N . PHE A 1 215 ? 21.394 -7.177 38.659 1.00 33.53 215 PHE A N 1
ATOM 1743 C CA . PHE A 1 215 ? 21.321 -8.593 38.275 1.00 33.53 215 PHE A CA 1
ATOM 1744 C C . PHE A 1 215 ? 21.420 -9.652 39.387 1.00 33.53 215 PHE A C 1
ATOM 1746 O O . PHE A 1 215 ? 22.392 -9.668 40.143 1.00 33.53 215 PHE A O 1
ATOM 1753 N N . PHE A 1 216 ? 20.492 -10.609 39.323 1.00 53.03 216 PHE A N 1
ATOM 1754 C CA . PHE A 1 216 ? 20.764 -12.046 39.388 1.00 53.03 216 PHE A CA 1
ATOM 1755 C C . PHE A 1 216 ? 20.000 -12.733 38.256 1.00 53.03 216 PHE A C 1
ATOM 1757 O O . PHE A 1 216 ? 18.881 -12.259 37.953 1.00 53.03 216 PHE A O 1
#

Secondary structure (DSSP, 8-state):
---HHHHHHHHHHHHHHHHHS---SSEEEEETTTEEEES-HHHHIIIIIHHHH--SSHHHHHHHHHHTTEEEEETTEEEE---SSS-------PPPPHHHHHHHHHHHHHHHHHHHHHHHHHHHHHHHHHHHHHHHHHHHHHHHHHHHHHHHHHT--HHHHHHHHHHHHHHHTT------------------------------------------